Protein AF-A0A1D6GTX4-F1 (afdb_monomer_lite)

pLDDT: mean 95.29, std 3.82, range [71.19, 98.75]

Secondary structure (DSSP, 8-state):
--HHHHHHH-TT----PPPEETTEE--HHHHHHHHHHHHHHGGGSEEEE-SSS-EEEE-HHHHHHHHHHS----GGGS-HHHHT-EETTS---TTTHHHHHHHHHT-TTS-HHHHHHHHHHHHHHHHHHHHHHHHS----EEE-SSHHHHHHHTTTT-SS-EEE--HHHHHHHHHT-BGGGSTTTSSHHHHHHHHHH---BHHHHTTS-HHHHHHHH-TTT-

InterPro domains:
  IPR001126 UmuC domain [PF00817] (1-154)
  IPR001126 UmuC domain [PS50173] (1-186)
  IPR043128 Reverse transcriptase/Diguanylate cyclase domain [G3DSA:3.30.70.270] (7-178)
  IPR043502 DNA/RNA polymerase superfamily [SSF56672] (1-209)
  IPR052230 DNA polymerase eta [PTHR45873] (1-222)

Foldseek 3Di:
DDPVVVCVVPVPDDDDDADDDPNHGDCVVLQVLLVVLQVLVPPQADWDDPDSNDIDGDNQVVLVVCCVPPQLQDLVPQDQQLLQAAEAPFDPPVVCSSVRSSCQLNPPPDDPVSSSLSSVSSVVSVSQVVSCVPRVDGAFWEGEPDPQRGVLQSPPDDDRHYYYYDPVRPLVVQLAAFQLSTPPLVDPNVVCCCPVVVGGTSNSVVVDDLVRCCVVPNDVGD

Sequence (222 aa):
MRGDEAKRVCPGINLVQVPVARGKANLNLYRSAGAEVVAILASKGKCERASIDEVYLDLTDAAKEMLLQAPPDSPEGIFMEAAKSNILGLPADASEKEKNVRAWLCQSEADYQDKLLACGAIIVAQLRVRVLEETQFTCSAGIAHNKMLAKLVSGMYKPAQQTVVPSSSVQDLLASLPVKKMKQLGGKLGSSLQDDLGVETIGDLLSFTEEKLQEQYGVNTG

Structure (mmCIF, N/CA/C/O backbone):
data_AF-A0A1D6GTX4-F1
#
_entry.id   AF-A0A1D6GTX4-F1
#
loop_
_atom_site.group_PDB
_atom_site.id
_atom_site.type_symbol
_atom_site.label_atom_id
_atom_site.label_alt_id
_atom_site.label_comp_id
_atom_site.label_asym_id
_atom_site.label_entity_id
_atom_site.label_seq_id
_atom_site.pdbx_PDB_ins_code
_atom_site.Cartn_x
_atom_site.Cartn_y
_atom_site.Cartn_z
_atom_site.occupancy
_atom_site.B_iso_or_equiv
_atom_site.auth_seq_id
_atom_site.auth_comp_id
_atom_site.auth_asym_id
_atom_site.auth_atom_id
_atom_site.pdbx_PDB_model_num
ATOM 1 N N . MET A 1 1 ? 2.347 -19.112 -15.736 1.00 87.19 1 MET A N 1
ATOM 2 C CA . MET A 1 1 ? 1.948 -19.175 -17.157 1.00 87.19 1 MET A CA 1
ATOM 3 C C . MET A 1 1 ? 3.207 -19.162 -18.010 1.00 87.19 1 MET A C 1
ATOM 5 O O . MET A 1 1 ? 4.105 -18.382 -17.708 1.00 87.19 1 MET A O 1
ATOM 9 N N . ARG A 1 2 ? 3.319 -20.045 -19.006 1.00 94.06 2 ARG A N 1
ATOM 10 C CA . ARG A 1 2 ? 4.443 -20.086 -19.964 1.00 94.06 2 ARG A CA 1
ATOM 11 C C . ARG A 1 2 ? 4.232 -19.075 -21.100 1.00 94.06 2 ARG A C 1
ATOM 13 O O . ARG A 1 2 ? 3.101 -18.686 -21.372 1.00 94.06 2 ARG A O 1
ATOM 20 N N . GLY A 1 3 ? 5.302 -18.678 -21.794 1.00 93.38 3 GLY A N 1
ATOM 21 C CA . GLY A 1 3 ? 5.224 -17.689 -22.884 1.00 93.38 3 GLY A CA 1
ATOM 22 C C . GLY A 1 3 ? 4.252 -18.083 -24.005 1.00 93.38 3 GLY A C 1
ATOM 23 O O . GLY A 1 3 ? 3.431 -17.273 -24.428 1.00 93.38 3 GLY A O 1
ATOM 24 N N . ASP A 1 4 ? 4.270 -19.349 -24.418 1.00 94.94 4 ASP A N 1
ATOM 25 C CA . ASP A 1 4 ? 3.397 -19.851 -25.489 1.00 94.94 4 ASP A CA 1
ATOM 26 C C . ASP A 1 4 ? 1.932 -19.992 -25.046 1.00 94.94 4 ASP A C 1
ATOM 28 O O . ASP A 1 4 ? 1.009 -19.902 -25.853 1.00 94.94 4 ASP A O 1
ATOM 32 N N . GLU A 1 5 ? 1.687 -20.197 -23.749 1.00 96.75 5 GLU A N 1
ATOM 33 C CA . GLU A 1 5 ? 0.339 -20.114 -23.172 1.00 96.75 5 GLU A CA 1
ATOM 34 C C . GLU A 1 5 ? -0.167 -18.671 -23.211 1.00 96.75 5 GLU A C 1
ATOM 36 O O . GLU A 1 5 ? -1.289 -18.433 -23.652 1.00 96.75 5 GLU A O 1
ATOM 41 N N . ALA A 1 6 ? 0.676 -17.707 -22.827 1.00 96.56 6 ALA A N 1
ATOM 42 C CA . ALA A 1 6 ? 0.318 -16.292 -22.844 1.00 96.56 6 ALA A CA 1
ATOM 43 C C . ALA A 1 6 ? -0.012 -15.799 -24.261 1.00 96.56 6 ALA A C 1
ATOM 45 O O . ALA A 1 6 ? -1.017 -15.119 -24.444 1.00 96.56 6 ALA A O 1
ATOM 46 N N . LYS A 1 7 ? 0.765 -16.203 -25.276 1.00 96.94 7 LYS A N 1
ATOM 47 C CA . LYS A 1 7 ? 0.500 -15.860 -26.686 1.00 96.94 7 LYS A CA 1
ATOM 48 C C . LYS A 1 7 ? -0.813 -16.428 -27.221 1.00 96.94 7 LYS A C 1
ATOM 50 O O . LYS A 1 7 ? -1.426 -15.815 -28.083 1.00 96.94 7 LYS A O 1
ATOM 55 N N . ARG A 1 8 ? -1.268 -17.581 -26.721 1.00 97.00 8 ARG A N 1
ATOM 56 C CA . ARG A 1 8 ? -2.579 -18.128 -27.108 1.00 97.00 8 ARG A CA 1
ATOM 57 C C . ARG A 1 8 ? -3.733 -17.281 -26.577 1.00 97.00 8 ARG A C 1
ATOM 59 O O . ARG A 1 8 ? -4.726 -17.122 -27.273 1.00 97.00 8 ARG A O 1
ATOM 66 N N . VAL A 1 9 ? -3.593 -16.738 -25.367 1.00 97.38 9 VAL A N 1
ATOM 67 C CA . VAL A 1 9 ? -4.607 -15.869 -24.747 1.00 97.38 9 VAL A CA 1
ATOM 68 C C . VAL A 1 9 ? -4.535 -14.442 -25.300 1.00 97.38 9 VAL A C 1
ATOM 70 O O . VAL A 1 9 ? -5.564 -13.814 -25.521 1.00 97.38 9 VAL A O 1
ATOM 73 N N . CYS A 1 10 ? -3.329 -13.929 -25.551 1.00 97.31 10 CYS A N 1
ATOM 74 C CA . CYS A 1 10 ? -3.086 -12.593 -26.085 1.00 97.31 10 CYS A CA 1
ATOM 75 C C . CYS A 1 10 ? -2.038 -12.660 -27.211 1.00 97.31 10 CYS A C 1
ATOM 77 O O . CYS A 1 10 ? -0.840 -12.525 -26.946 1.00 97.31 10 CYS A O 1
ATOM 79 N N . PRO A 1 11 ? -2.459 -12.857 -28.475 1.00 97.06 11 PRO A N 1
ATOM 80 C CA . PRO A 1 11 ? -1.533 -13.010 -29.602 1.00 97.06 11 PRO A CA 1
ATOM 81 C C . PRO A 1 11 ? -0.591 -11.820 -29.823 1.00 97.06 11 PRO A C 1
ATOM 83 O O . PRO A 1 11 ? 0.529 -12.009 -30.290 1.00 97.06 11 PRO A O 1
ATOM 86 N N . GLY A 1 12 ? -1.017 -10.607 -29.456 1.00 97.25 12 GLY A N 1
ATOM 87 C CA . GLY A 1 12 ? -0.219 -9.381 -29.569 1.00 97.25 12 GLY A CA 1
ATOM 88 C C . GLY A 1 12 ? 0.731 -9.108 -28.397 1.00 97.25 12 GLY A C 1
ATOM 89 O O . GLY A 1 12 ? 1.322 -8.031 -28.346 1.00 97.25 12 GLY A O 1
ATOM 90 N N . ILE A 1 13 ? 0.864 -10.021 -27.426 1.00 97.12 13 ILE A N 1
ATOM 91 C CA . ILE A 1 13 ? 1.710 -9.788 -26.251 1.00 97.12 13 ILE A CA 1
ATOM 92 C C . ILE A 1 13 ? 3.198 -9.704 -26.625 1.00 97.12 13 ILE A C 1
ATOM 94 O O . ILE A 1 13 ? 3.763 -10.602 -27.253 1.00 97.12 13 ILE A O 1
ATOM 98 N N . ASN A 1 14 ? 3.860 -8.641 -26.167 1.00 97.06 14 ASN A N 1
ATOM 99 C CA . ASN A 1 14 ? 5.310 -8.506 -26.268 1.00 97.06 14 ASN A CA 1
ATOM 100 C C . ASN A 1 14 ? 5.974 -9.251 -25.105 1.00 97.06 14 ASN A C 1
ATOM 102 O O . ASN A 1 14 ? 5.817 -8.870 -23.945 1.00 97.06 14 ASN A O 1
ATOM 106 N N . LEU A 1 15 ? 6.719 -10.317 -25.406 1.00 95.75 15 LEU A N 1
ATOM 107 C CA . LEU A 1 15 ? 7.483 -11.059 -24.403 1.00 95.75 15 LEU A CA 1
ATOM 108 C C . LEU A 1 15 ? 8.925 -10.551 -24.367 1.00 95.75 15 LEU A C 1
ATOM 110 O O . LEU A 1 15 ? 9.646 -10.653 -25.357 1.00 95.75 15 LEU A O 1
ATOM 114 N N . VAL A 1 16 ? 9.349 -10.050 -23.209 1.00 95.06 16 VAL A N 1
ATOM 115 C CA . VAL A 1 16 ? 10.728 -9.611 -22.963 1.00 95.06 16 VAL A CA 1
ATOM 116 C C . VAL A 1 16 ? 11.427 -10.651 -22.094 1.00 95.06 16 VAL A C 1
ATOM 118 O O . VAL A 1 16 ? 10.919 -11.036 -21.040 1.00 95.06 16 VAL A O 1
ATOM 121 N N . GLN A 1 17 ? 12.588 -11.131 -22.537 1.00 94.31 17 GLN A N 1
ATOM 122 C CA . GLN A 1 17 ? 13.336 -12.167 -21.832 1.00 94.31 17 GLN A CA 1
ATOM 123 C C . GLN A 1 17 ? 14.292 -11.558 -20.797 1.00 94.31 17 GLN A C 1
ATOM 125 O O . GLN A 1 17 ? 15.014 -10.606 -21.084 1.00 94.31 17 GLN A O 1
ATOM 130 N N . VAL A 1 18 ? 14.328 -12.151 -19.600 1.00 96.50 18 VAL A N 1
ATOM 131 C CA . VAL A 1 18 ? 15.318 -11.820 -18.565 1.00 96.50 18 VAL A CA 1
ATOM 132 C C . VAL A 1 18 ? 16.733 -12.067 -19.112 1.00 96.50 18 VAL A C 1
ATOM 134 O O . VAL A 1 18 ? 16.973 -13.149 -19.660 1.00 96.50 18 VAL A O 1
ATOM 137 N N . PRO A 1 19 ? 17.685 -11.127 -18.941 1.00 96.94 19 PRO A N 1
ATOM 138 C CA . PRO A 1 19 ? 19.065 -11.328 -19.369 1.00 96.94 19 PRO A CA 1
ATOM 139 C C . PRO A 1 19 ? 19.668 -12.614 -18.796 1.00 96.94 19 PRO A C 1
ATOM 141 O O . PRO A 1 19 ? 19.397 -12.988 -17.655 1.00 96.94 19 PRO A O 1
ATOM 144 N N . VAL A 1 20 ? 20.525 -13.284 -19.565 1.00 97.44 20 VAL A N 1
ATOM 145 C CA . VAL A 1 20 ? 21.206 -14.515 -19.138 1.00 97.44 20 VAL A CA 1
ATOM 146 C C . VAL A 1 20 ? 22.696 -14.238 -18.991 1.00 97.44 20 VAL A C 1
ATOM 148 O O . VAL A 1 20 ? 23.322 -13.667 -19.878 1.00 97.44 20 VAL A O 1
ATOM 151 N N . ALA A 1 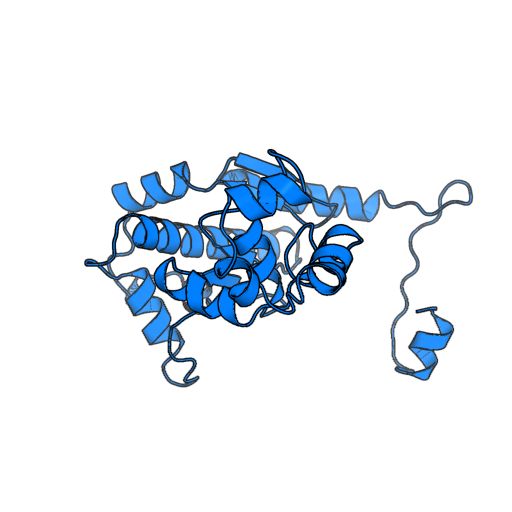21 ? 23.281 -14.667 -17.876 1.00 96.94 21 ALA A N 1
ATOM 152 C CA . ALA A 1 21 ? 24.720 -14.631 -17.650 1.00 96.94 21 ALA A CA 1
ATOM 153 C C . ALA A 1 21 ? 25.174 -15.983 -17.093 1.00 96.94 21 ALA A C 1
ATOM 155 O O . ALA A 1 21 ? 24.559 -16.519 -16.173 1.00 96.94 21 ALA A O 1
ATOM 156 N N . ARG A 1 22 ? 26.252 -16.548 -17.654 1.00 96.25 22 ARG A N 1
ATOM 157 C CA . ARG A 1 22 ? 26.797 -17.861 -17.244 1.00 96.25 22 ARG A CA 1
ATOM 158 C C . ARG A 1 22 ? 25.736 -18.981 -17.241 1.00 96.25 22 ARG A C 1
ATOM 160 O O . ARG A 1 22 ? 25.682 -19.792 -16.321 1.00 96.25 22 ARG A O 1
ATOM 167 N N . GLY A 1 23 ? 24.852 -18.979 -18.242 1.00 96.19 23 GLY A N 1
ATOM 168 C CA . GLY A 1 23 ? 23.788 -19.979 -18.399 1.00 96.19 23 GLY A CA 1
ATOM 169 C C . GLY A 1 23 ? 22.635 -19.880 -17.392 1.00 96.19 23 GLY A C 1
ATOM 170 O O . GLY A 1 23 ? 21.813 -20.789 -17.328 1.00 96.19 23 GLY A O 1
ATOM 171 N N . LYS A 1 24 ? 22.554 -18.806 -16.594 1.00 96.81 24 LYS A N 1
ATOM 172 C CA . LYS A 1 24 ? 21.493 -18.589 -15.599 1.00 96.81 24 LYS A CA 1
ATOM 173 C C . LYS A 1 24 ? 20.852 -17.214 -15.771 1.00 96.81 24 LYS A C 1
ATOM 175 O O . LYS A 1 24 ? 21.476 -16.290 -16.291 1.00 96.81 24 LYS A O 1
ATOM 180 N N . ALA A 1 25 ? 19.611 -17.076 -15.311 1.00 97.12 25 ALA A N 1
ATOM 181 C CA . ALA A 1 25 ? 18.920 -15.792 -15.286 1.00 97.12 25 ALA A CA 1
ATOM 182 C C . ALA A 1 25 ? 19.701 -14.764 -14.447 1.00 97.12 25 ALA A C 1
ATOM 184 O O . ALA A 1 25 ? 20.132 -15.050 -13.327 1.00 97.12 25 ALA A O 1
ATOM 185 N N . ASN A 1 26 ? 19.867 -13.562 -14.988 1.00 97.50 26 ASN A N 1
ATOM 186 C CA . ASN A 1 26 ? 20.545 -12.443 -14.356 1.00 97.50 26 ASN A CA 1
ATOM 187 C C . ASN A 1 26 ? 19.531 -11.343 -14.026 1.00 97.50 26 ASN A C 1
ATOM 189 O O . ASN A 1 26 ? 19.004 -10.675 -14.911 1.00 97.50 26 ASN A O 1
ATOM 193 N N . LEU A 1 27 ? 19.289 -11.141 -12.729 1.00 97.06 27 LEU A N 1
ATOM 194 C CA . LEU A 1 27 ? 18.308 -10.177 -12.227 1.00 97.06 27 LEU A CA 1
ATOM 195 C C . LEU A 1 27 ? 18.919 -8.827 -11.817 1.00 97.06 27 LEU A C 1
ATOM 197 O O . LEU A 1 27 ? 18.228 -8.013 -11.209 1.00 97.06 27 LEU A O 1
ATOM 201 N N . ASN A 1 28 ? 20.202 -8.581 -12.103 1.00 96.75 28 ASN A N 1
ATOM 202 C CA . ASN A 1 28 ? 20.892 -7.375 -11.633 1.00 96.75 28 ASN A CA 1
ATOM 203 C C . ASN A 1 28 ? 20.249 -6.085 -12.145 1.00 96.75 28 ASN A C 1
ATOM 205 O O . ASN A 1 28 ? 20.119 -5.151 -11.366 1.00 96.75 28 ASN A O 1
ATOM 209 N N . LEU A 1 29 ? 19.766 -6.074 -13.393 1.00 96.31 29 LEU A N 1
ATOM 210 C CA . LEU A 1 29 ? 19.039 -4.937 -13.961 1.00 96.31 29 LEU A CA 1
ATOM 211 C C . LEU A 1 29 ? 17.857 -4.515 -13.070 1.00 96.31 29 LEU A C 1
ATOM 213 O O . LEU A 1 29 ? 17.753 -3.359 -12.677 1.00 96.31 29 LEU A O 1
ATOM 217 N N . TYR A 1 30 ? 17.010 -5.473 -12.685 1.00 97.12 30 TYR A N 1
ATOM 218 C CA . TYR A 1 30 ? 15.839 -5.210 -11.845 1.00 97.12 30 TYR A CA 1
ATOM 219 C C . TYR A 1 30 ? 16.225 -4.854 -10.406 1.00 97.12 30 TYR A C 1
ATOM 221 O O . TYR A 1 30 ? 15.538 -4.073 -9.755 1.00 97.12 30 TYR A O 1
ATOM 229 N N . ARG A 1 31 ? 17.330 -5.414 -9.889 1.00 96.62 31 ARG A N 1
ATOM 230 C CA . ARG A 1 31 ? 17.826 -5.076 -8.546 1.00 96.62 31 ARG A CA 1
ATOM 231 C C . ARG A 1 31 ? 18.313 -3.634 -8.475 1.00 96.62 31 ARG A C 1
ATOM 233 O O . ARG A 1 31 ? 18.014 -2.985 -7.476 1.00 96.62 31 ARG A O 1
ATOM 240 N N . SER A 1 32 ? 19.028 -3.170 -9.501 1.00 97.06 32 SER A N 1
ATOM 241 C CA . SER A 1 32 ? 19.484 -1.782 -9.616 1.00 97.06 32 SER A CA 1
ATOM 242 C C . SER A 1 32 ? 18.301 -0.826 -9.735 1.00 97.06 32 SER A C 1
ATOM 244 O O . SER A 1 32 ? 18.186 0.074 -8.912 1.00 97.06 32 SER A O 1
ATOM 246 N N . ALA A 1 33 ? 17.352 -1.109 -10.635 1.00 97.44 33 ALA A N 1
ATOM 247 C CA . ALA A 1 33 ? 16.131 -0.312 -10.776 1.00 97.44 33 ALA A CA 1
ATOM 248 C C . ALA A 1 33 ? 15.331 -0.227 -9.460 1.00 97.44 33 ALA A C 1
ATOM 250 O O . ALA A 1 33 ? 14.916 0.847 -9.035 1.00 97.44 33 ALA A O 1
ATOM 251 N N . GLY A 1 34 ? 15.167 -1.351 -8.753 1.00 96.88 34 GLY A N 1
ATOM 252 C CA . GLY A 1 34 ? 14.515 -1.356 -7.442 1.00 96.88 34 GLY A CA 1
ATOM 253 C C . GLY A 1 34 ? 15.281 -0.558 -6.379 1.00 96.88 34 GLY A C 1
ATOM 254 O O . GLY A 1 34 ? 14.663 0.050 -5.510 1.00 96.88 34 GLY A O 1
ATOM 255 N N . ALA A 1 35 ? 16.616 -0.532 -6.435 1.00 96.12 35 ALA A N 1
ATOM 256 C CA . ALA A 1 35 ? 17.433 0.252 -5.508 1.00 96.12 35 ALA A CA 1
ATOM 257 C C . ALA A 1 35 ? 17.294 1.767 -5.743 1.00 96.12 35 ALA A C 1
ATOM 259 O O . ALA A 1 35 ? 17.232 2.512 -4.768 1.00 96.12 35 ALA A O 1
ATOM 260 N N . GLU A 1 36 ? 17.184 2.207 -6.999 1.00 97.00 36 GLU A N 1
ATOM 261 C CA . GLU A 1 36 ? 16.929 3.612 -7.358 1.00 97.00 36 GLU A CA 1
ATOM 262 C C . GLU A 1 36 ? 15.595 4.099 -6.777 1.00 97.00 36 GLU A C 1
ATOM 264 O O . GLU A 1 36 ? 15.550 5.111 -6.079 1.00 97.00 36 GLU A O 1
ATOM 269 N N . VAL A 1 37 ? 14.522 3.320 -6.954 1.00 97.44 37 VAL A N 1
ATOM 270 C CA . VAL A 1 37 ? 13.206 3.631 -6.367 1.00 97.44 37 VAL A CA 1
ATOM 271 C C . VAL A 1 37 ? 13.279 3.694 -4.840 1.00 97.44 37 VAL A C 1
ATOM 273 O O . VAL A 1 37 ? 12.766 4.630 -4.227 1.00 97.44 37 VAL A O 1
ATOM 276 N N . VAL A 1 38 ? 13.938 2.721 -4.202 1.00 96.44 38 VAL A N 1
ATOM 277 C CA . VAL A 1 38 ? 14.081 2.689 -2.737 1.00 96.44 38 VAL A CA 1
ATOM 278 C C . VAL A 1 38 ? 14.848 3.906 -2.215 1.00 96.44 38 VAL A C 1
ATOM 280 O O . VAL A 1 38 ? 14.480 4.427 -1.163 1.00 96.44 38 VAL A O 1
ATOM 283 N N . ALA A 1 39 ? 15.864 4.392 -2.934 1.00 96.25 39 ALA A N 1
ATOM 284 C CA . ALA A 1 39 ? 16.616 5.583 -2.540 1.00 96.25 39 ALA A CA 1
ATOM 285 C C . ALA A 1 39 ? 15.728 6.840 -2.489 1.00 96.25 39 ALA A C 1
ATOM 287 O O . ALA A 1 39 ? 15.817 7.615 -1.536 1.00 96.25 39 ALA A O 1
ATOM 288 N N . ILE A 1 40 ? 14.819 7.004 -3.457 1.00 97.44 40 ILE A N 1
ATOM 289 C CA . ILE A 1 40 ? 13.842 8.104 -3.474 1.00 97.44 40 ILE A CA 1
ATOM 290 C C . ILE A 1 40 ? 12.880 7.978 -2.290 1.00 97.44 40 ILE A C 1
ATOM 292 O O . ILE A 1 40 ? 12.670 8.936 -1.542 1.00 97.44 40 ILE A O 1
ATOM 296 N N . LEU A 1 41 ? 12.316 6.786 -2.089 1.00 96.50 41 LEU A N 1
ATOM 297 C CA . LEU A 1 41 ? 11.327 6.519 -1.042 1.00 96.50 41 LEU A CA 1
ATOM 298 C C . LEU A 1 41 ? 11.902 6.694 0.374 1.00 96.50 41 LEU A C 1
ATOM 300 O O . LEU A 1 41 ? 11.234 7.245 1.247 1.00 96.50 41 LEU A O 1
ATOM 304 N N . ALA A 1 42 ? 13.157 6.298 0.593 1.00 95.12 42 ALA A N 1
ATOM 305 C CA . ALA A 1 42 ? 13.845 6.430 1.878 1.00 95.12 42 ALA A CA 1
ATOM 306 C C . ALA A 1 42 ? 14.155 7.887 2.278 1.00 95.12 42 ALA A C 1
ATOM 308 O O . ALA A 1 42 ? 14.556 8.133 3.412 1.00 95.12 42 ALA A O 1
ATOM 309 N N . SER A 1 43 ? 13.950 8.866 1.388 1.00 95.88 43 SER A N 1
ATOM 310 C CA . SER A 1 43 ? 14.249 10.280 1.664 1.00 95.88 43 SER A CA 1
ATOM 311 C C . SER A 1 43 ? 13.346 10.940 2.717 1.00 95.88 43 SER A C 1
ATOM 313 O O . SER A 1 43 ? 13.667 12.029 3.190 1.00 95.88 43 SER A O 1
ATOM 315 N N . LYS A 1 44 ? 12.216 10.315 3.078 1.00 92.25 44 LYS A N 1
ATOM 316 C CA . LYS A 1 44 ? 11.203 10.890 3.986 1.00 92.25 44 LYS A CA 1
ATOM 317 C C . LYS A 1 44 ? 10.893 10.049 5.222 1.00 92.25 44 LYS A C 1
ATOM 319 O O . LYS A 1 44 ? 10.089 10.475 6.041 1.00 92.25 44 LYS A O 1
ATOM 324 N N . GLY A 1 45 ? 11.488 8.871 5.378 1.00 91.19 45 GLY A N 1
ATOM 325 C CA . GLY A 1 45 ? 11.152 8.001 6.500 1.00 91.19 45 GLY A CA 1
ATOM 326 C C . GLY A 1 45 ? 12.053 6.788 6.622 1.00 91.19 45 GLY A C 1
ATOM 327 O O . GLY A 1 45 ? 12.831 6.469 5.719 1.00 91.19 45 GLY A O 1
ATOM 328 N N . LYS A 1 46 ? 11.930 6.090 7.754 1.00 95.62 46 LYS A N 1
ATOM 329 C CA . LYS A 1 46 ? 12.675 4.846 7.973 1.00 95.62 46 LYS A CA 1
ATOM 330 C C . LYS A 1 46 ? 12.137 3.795 7.016 1.00 95.62 46 LYS A C 1
ATOM 332 O O . LYS A 1 46 ? 10.931 3.601 6.896 1.00 95.62 46 LYS A O 1
ATOM 337 N N . CYS A 1 47 ? 13.054 3.135 6.330 1.00 95.50 47 CYS A N 1
ATOM 338 C CA . CYS A 1 47 ? 12.757 2.315 5.173 1.00 95.50 47 CYS A CA 1
ATOM 339 C C . CYS A 1 47 ? 13.117 0.855 5.456 1.00 95.50 47 CYS A C 1
ATOM 341 O O . CYS A 1 47 ? 14.248 0.546 5.828 1.00 95.50 47 CYS A O 1
ATOM 343 N N . GLU A 1 48 ? 12.158 -0.047 5.262 1.00 97.25 48 GLU A N 1
ATOM 344 C CA . GLU A 1 48 ? 12.360 -1.494 5.316 1.00 97.25 48 GLU A CA 1
ATOM 345 C C . GLU A 1 48 ? 12.018 -2.109 3.964 1.00 97.25 48 GLU A C 1
ATOM 347 O O . GLU A 1 48 ? 10.858 -2.147 3.547 1.00 97.25 48 GLU A O 1
ATOM 352 N N . ARG A 1 49 ? 13.031 -2.632 3.275 1.00 95.69 49 ARG A N 1
ATOM 353 C CA . ARG A 1 49 ? 12.840 -3.310 1.995 1.00 95.69 49 ARG A CA 1
ATOM 354 C C . ARG A 1 49 ? 12.175 -4.672 2.209 1.00 95.69 49 ARG A C 1
ATOM 356 O O . ARG A 1 49 ? 12.748 -5.538 2.863 1.00 95.69 49 ARG A O 1
ATOM 363 N N . ALA A 1 50 ? 10.996 -4.868 1.620 1.00 94.62 50 ALA A N 1
ATOM 364 C CA . ALA A 1 50 ? 10.218 -6.102 1.736 1.00 94.62 50 ALA A CA 1
ATOM 365 C C . ALA A 1 50 ? 10.452 -7.066 0.559 1.00 94.62 50 ALA A C 1
ATOM 367 O O . ALA A 1 50 ? 10.428 -8.282 0.740 1.00 94.62 50 ALA A O 1
ATOM 368 N N . SER A 1 51 ? 10.693 -6.536 -0.643 1.00 94.88 51 SER A N 1
ATOM 369 C CA . SER A 1 51 ? 11.007 -7.313 -1.850 1.00 94.88 51 SER A CA 1
ATOM 370 C C . SER A 1 51 ? 11.908 -6.512 -2.805 1.00 94.88 51 SER A C 1
ATOM 372 O O . SER A 1 51 ? 12.495 -5.490 -2.441 1.00 94.88 51 SER A O 1
ATOM 374 N N . ILE A 1 52 ? 12.055 -6.983 -4.048 1.00 95.00 52 ILE A N 1
ATOM 375 C CA . ILE A 1 52 ? 12.782 -6.243 -5.083 1.00 95.00 52 ILE A CA 1
ATOM 376 C C . ILE A 1 52 ? 12.111 -4.902 -5.425 1.00 95.00 52 ILE A C 1
ATOM 378 O O . ILE A 1 52 ? 12.838 -3.947 -5.695 1.00 95.00 52 ILE A O 1
ATOM 382 N N . ASP A 1 53 ? 10.779 -4.849 -5.350 1.00 96.31 53 ASP A N 1
ATOM 383 C CA . ASP A 1 53 ? 9.881 -3.779 -5.805 1.00 96.31 53 ASP A CA 1
ATOM 384 C C . ASP A 1 53 ? 8.931 -3.247 -4.711 1.00 96.31 53 ASP A C 1
ATOM 386 O O . ASP A 1 53 ? 8.116 -2.367 -4.977 1.00 96.31 53 ASP A O 1
ATOM 390 N N . GLU A 1 54 ? 9.025 -3.753 -3.479 1.00 97.06 54 GLU A N 1
ATOM 391 C CA . GLU A 1 54 ? 8.176 -3.344 -2.358 1.00 97.06 54 GLU A CA 1
ATOM 392 C C . GLU A 1 54 ? 8.998 -2.938 -1.132 1.00 97.06 54 GLU A C 1
ATOM 394 O O . GLU A 1 54 ? 10.016 -3.547 -0.779 1.00 97.06 54 GLU A O 1
ATOM 399 N N . VAL A 1 55 ? 8.503 -1.914 -0.442 1.00 97.38 55 VAL A N 1
ATOM 400 C CA . VAL A 1 55 ? 9.128 -1.314 0.733 1.00 97.38 55 VAL A CA 1
ATOM 401 C C . VAL A 1 55 ? 8.059 -0.857 1.724 1.00 97.38 55 VAL A C 1
ATOM 403 O O . VAL A 1 55 ? 6.973 -0.439 1.324 1.00 97.38 55 VAL A O 1
ATOM 406 N N . TYR A 1 56 ? 8.370 -0.928 3.014 1.00 98.25 56 TYR A N 1
ATOM 407 C CA . TYR A 1 56 ? 7.619 -0.257 4.068 1.00 98.25 56 TYR A CA 1
ATOM 408 C C . TYR A 1 56 ? 8.339 1.024 4.474 1.00 98.25 56 TYR A C 1
ATOM 410 O O . TYR A 1 56 ? 9.548 1.008 4.703 1.00 98.25 56 TYR A O 1
ATOM 418 N N . LEU A 1 57 ? 7.583 2.113 4.589 1.00 98.00 57 LEU A N 1
ATOM 419 C CA . LEU A 1 57 ? 8.065 3.385 5.112 1.00 98.00 57 LEU A CA 1
ATOM 420 C C . LEU A 1 57 ? 7.367 3.677 6.436 1.00 98.00 57 LEU A C 1
ATOM 422 O O . LEU A 1 57 ? 6.138 3.689 6.497 1.00 98.00 57 LEU A O 1
ATOM 426 N N . ASP A 1 58 ? 8.149 3.933 7.475 1.00 98.44 58 ASP A N 1
ATOM 427 C CA . ASP A 1 58 ? 7.660 4.579 8.686 1.00 98.44 58 ASP A CA 1
ATOM 428 C C . ASP A 1 58 ? 7.782 6.094 8.503 1.00 98.44 58 ASP A C 1
ATOM 430 O O . ASP A 1 58 ? 8.886 6.648 8.465 1.00 98.44 58 ASP A O 1
ATOM 434 N N . LEU A 1 59 ? 6.626 6.737 8.338 1.00 98.50 59 LEU A N 1
ATOM 435 C CA . LEU A 1 59 ? 6.486 8.174 8.113 1.00 98.50 59 LEU A CA 1
ATOM 436 C C . LEU A 1 59 ? 6.061 8.924 9.379 1.00 98.50 59 LEU A C 1
ATOM 438 O O . LEU A 1 59 ? 5.713 10.096 9.283 1.00 98.50 59 LEU A O 1
ATOM 442 N N . THR A 1 60 ? 6.074 8.281 10.552 1.00 98.12 60 THR A N 1
ATOM 443 C CA . THR A 1 60 ? 5.548 8.870 11.794 1.00 98.12 60 THR A CA 1
ATOM 444 C C . THR A 1 60 ? 6.176 10.231 12.091 1.00 98.12 60 THR A C 1
ATOM 446 O O . THR A 1 60 ? 5.459 11.200 12.331 1.00 98.12 60 THR A O 1
ATOM 449 N N . ASP A 1 61 ? 7.506 10.325 12.035 1.00 98.19 61 ASP A N 1
ATOM 450 C CA . ASP A 1 61 ? 8.227 11.565 12.344 1.00 98.19 61 ASP A CA 1
ATOM 451 C C . ASP A 1 61 ? 7.970 12.648 11.281 1.00 98.19 61 ASP A C 1
ATOM 453 O O . ASP A 1 61 ? 7.661 13.787 11.623 1.00 98.19 61 ASP A O 1
ATOM 457 N N . ALA A 1 62 ? 7.986 12.282 9.995 1.00 98.25 62 ALA A N 1
ATOM 458 C CA . ALA A 1 62 ? 7.728 13.214 8.896 1.00 98.25 62 ALA A CA 1
ATOM 459 C C . ALA A 1 62 ? 6.278 13.733 8.877 1.00 98.25 62 ALA A C 1
ATOM 461 O O . ALA A 1 62 ? 6.038 14.901 8.576 1.00 98.25 62 ALA A O 1
ATOM 462 N N . ALA A 1 63 ? 5.303 12.889 9.224 1.00 98.25 63 ALA A N 1
ATOM 463 C CA . ALA A 1 63 ? 3.902 13.285 9.338 1.00 98.25 63 ALA A CA 1
ATOM 464 C C . ALA A 1 63 ? 3.680 14.246 10.515 1.00 98.25 63 ALA A C 1
ATOM 466 O O . ALA A 1 63 ? 2.947 15.224 10.373 1.00 98.25 63 ALA A O 1
ATOM 467 N N . LYS A 1 64 ? 4.342 14.006 11.656 1.00 98.31 64 LYS A N 1
ATOM 468 C CA . LYS A 1 64 ? 4.322 14.915 12.814 1.00 98.31 64 LYS A CA 1
ATOM 469 C C . LYS A 1 64 ? 4.950 16.263 12.488 1.00 98.31 64 LYS A C 1
ATOM 471 O O . LYS A 1 64 ? 4.399 17.293 12.861 1.00 98.31 64 LYS A O 1
ATOM 476 N N . GLU A 1 65 ? 6.085 16.251 11.794 1.00 98.19 65 GLU A N 1
ATOM 477 C CA . GLU A 1 65 ? 6.761 17.469 11.354 1.00 98.19 65 GLU A CA 1
ATOM 478 C C . GLU A 1 65 ? 5.874 18.285 10.407 1.00 98.19 65 GLU A C 1
ATOM 480 O O . GLU A 1 65 ? 5.683 19.479 10.631 1.00 98.19 65 GLU A O 1
ATOM 485 N N . MET A 1 66 ? 5.266 17.634 9.408 1.00 97.31 66 MET A N 1
ATOM 486 C CA . MET A 1 66 ? 4.311 18.275 8.502 1.00 97.31 66 MET A CA 1
ATOM 487 C C . MET A 1 66 ? 3.127 18.867 9.268 1.00 97.31 66 MET A C 1
ATOM 489 O O . MET A 1 66 ? 2.806 20.030 9.065 1.00 97.31 66 MET A O 1
ATOM 493 N N . LEU A 1 67 ? 2.523 18.109 10.186 1.00 97.00 67 LEU A N 1
ATOM 494 C CA . LEU A 1 67 ? 1.387 18.582 10.978 1.00 97.00 67 LEU A CA 1
ATOM 495 C C . LEU A 1 67 ? 1.739 19.799 11.852 1.00 97.00 67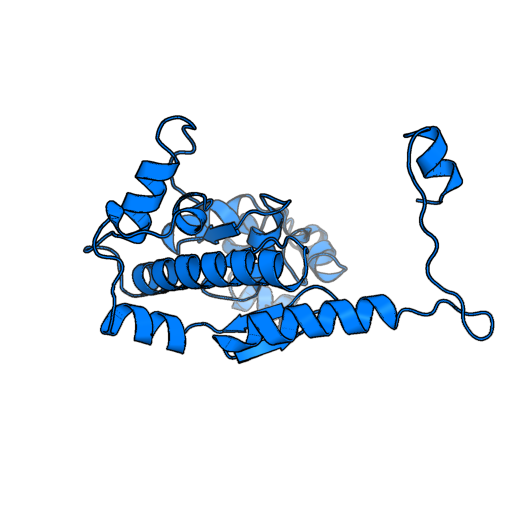 LEU A C 1
ATOM 497 O O . LEU A 1 67 ? 0.879 20.632 12.111 1.00 97.00 67 LEU A O 1
ATOM 501 N N . LEU A 1 68 ? 2.988 19.911 12.311 1.00 96.81 68 LEU A N 1
ATOM 502 C CA . LEU A 1 68 ? 3.441 21.036 13.129 1.00 96.81 68 LEU A CA 1
ATOM 503 C C . LEU A 1 68 ? 3.803 22.273 12.294 1.00 96.81 68 LEU A C 1
ATOM 505 O O . LEU A 1 68 ? 3.518 23.392 12.710 1.00 96.81 68 LEU A O 1
ATOM 509 N N . GLN A 1 69 ? 4.484 22.083 11.162 1.00 95.50 69 GLN A N 1
ATOM 510 C CA . GLN A 1 69 ? 5.072 23.183 10.387 1.00 95.50 69 GLN A CA 1
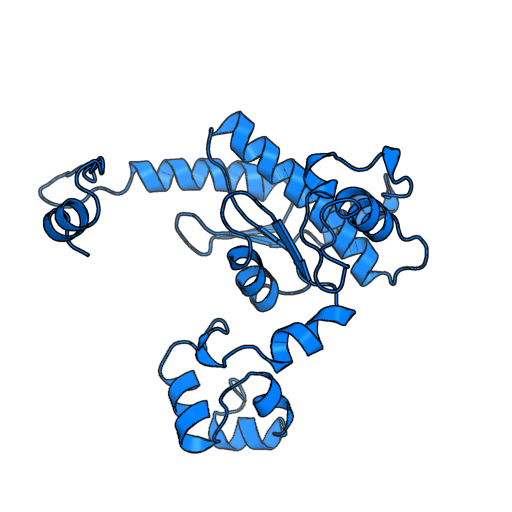ATOM 511 C C . GLN A 1 69 ? 4.179 23.672 9.243 1.00 95.50 69 GLN A C 1
ATOM 513 O O . GLN A 1 69 ? 4.177 24.859 8.927 1.00 95.50 69 GLN A O 1
ATOM 518 N N . ALA A 1 70 ? 3.463 22.758 8.593 1.00 92.62 70 ALA A N 1
ATOM 519 C CA . ALA A 1 70 ? 2.640 23.020 7.418 1.00 92.62 70 ALA A CA 1
ATOM 520 C C . ALA A 1 70 ? 1.423 22.075 7.410 1.00 92.62 70 ALA A C 1
ATOM 522 O O . ALA A 1 70 ? 1.325 21.203 6.537 1.00 92.62 70 ALA A O 1
ATOM 523 N N . PRO A 1 71 ? 0.528 22.194 8.408 1.00 93.31 71 PRO A N 1
ATOM 524 C CA . PRO A 1 71 ? -0.659 21.358 8.487 1.00 93.31 71 PRO A CA 1
ATOM 525 C C . PRO A 1 71 ? -1.541 21.533 7.239 1.00 93.31 71 PRO A C 1
ATOM 527 O O . PRO A 1 71 ? -1.623 22.633 6.678 1.00 93.31 71 PRO A O 1
ATOM 530 N N . PRO A 1 72 ? -2.198 20.459 6.768 1.00 92.62 72 PRO A N 1
ATOM 531 C CA . PRO A 1 72 ? -3.074 20.521 5.607 1.00 92.62 72 PRO A CA 1
ATOM 532 C C . PRO A 1 72 ? -4.414 21.188 5.956 1.00 92.62 72 PRO A C 1
ATOM 534 O O . PRO A 1 72 ? -5.442 20.536 5.933 1.00 92.62 72 PRO A O 1
ATOM 537 N N . ASP A 1 73 ? -4.441 22.484 6.256 1.00 89.69 73 ASP A N 1
ATOM 538 C CA . ASP A 1 73 ? -5.652 23.150 6.776 1.00 89.69 73 ASP A CA 1
ATOM 539 C C . ASP A 1 73 ? -6.595 23.701 5.688 1.00 89.69 73 ASP A C 1
ATOM 541 O O . ASP A 1 73 ? -7.715 24.116 5.982 1.00 89.69 73 ASP A O 1
ATOM 545 N N . SER A 1 74 ? -6.161 23.720 4.422 1.00 91.06 74 SER A N 1
ATOM 546 C CA . SER A 1 74 ? -6.942 24.247 3.292 1.00 91.06 74 SER A CA 1
ATOM 547 C C . SER A 1 74 ? -7.085 23.209 2.171 1.00 91.06 74 SER A C 1
ATOM 549 O O . SER A 1 74 ? -6.069 22.756 1.627 1.00 91.06 74 SER A O 1
ATOM 551 N N . PRO A 1 75 ? -8.327 22.887 1.753 1.00 89.88 75 PRO A N 1
ATOM 552 C CA . PRO A 1 75 ? -8.606 22.009 0.615 1.00 89.88 75 PRO A CA 1
ATOM 553 C C . PRO A 1 75 ? -7.925 22.438 -0.689 1.00 89.88 75 PRO A C 1
ATOM 555 O O . PRO A 1 75 ? -7.503 21.587 -1.476 1.00 89.88 75 PRO A O 1
ATOM 558 N N . GLU A 1 76 ? -7.796 23.742 -0.927 1.00 87.75 76 GLU A N 1
ATOM 559 C CA . GLU A 1 76 ? -7.179 24.332 -2.121 1.00 87.75 76 GLU A CA 1
ATOM 560 C C . GLU A 1 76 ? -5.662 24.109 -2.146 1.00 87.75 76 GLU A C 1
ATOM 562 O O . GLU A 1 76 ? -5.077 23.952 -3.218 1.00 87.75 76 GLU A O 1
ATOM 567 N N . GLY A 1 77 ? -5.031 24.042 -0.969 1.00 88.75 77 GLY A N 1
ATOM 568 C CA . GLY A 1 77 ? -3.600 23.778 -0.807 1.00 88.75 77 GLY A CA 1
ATOM 569 C C . GLY A 1 77 ? -3.210 22.305 -0.951 1.00 88.75 77 GLY A C 1
ATOM 570 O O . GLY A 1 77 ? -2.021 21.993 -1.052 1.00 88.75 77 GLY A O 1
ATOM 571 N N . ILE A 1 78 ? -4.180 21.384 -0.982 1.00 94.62 78 ILE A N 1
ATOM 572 C CA . ILE A 1 78 ? -3.891 19.953 -1.103 1.00 94.62 78 ILE A CA 1
ATOM 573 C C . ILE A 1 78 ? -3.270 19.638 -2.462 1.00 94.62 78 ILE A C 1
ATOM 575 O O . ILE A 1 78 ? -3.822 19.942 -3.526 1.00 94.62 78 ILE A O 1
ATOM 579 N N . PHE A 1 79 ? -2.132 18.945 -2.405 1.00 95.44 79 PHE A N 1
ATOM 580 C CA . PHE A 1 79 ? -1.423 18.445 -3.572 1.00 95.44 79 PHE A CA 1
ATOM 581 C C . PHE A 1 79 ? -2.347 17.604 -4.462 1.00 95.44 79 PHE A C 1
ATOM 583 O O . PHE A 1 79 ? -2.990 16.664 -3.996 1.00 95.44 79 PHE A O 1
ATOM 590 N N . MET A 1 80 ? -2.385 17.920 -5.760 1.00 95.69 80 MET A N 1
ATOM 591 C CA . MET A 1 80 ? -3.343 17.334 -6.705 1.00 95.69 80 MET A CA 1
ATOM 592 C C . MET A 1 80 ? -3.316 15.800 -6.716 1.00 95.69 80 MET A C 1
ATOM 594 O O . MET A 1 80 ? -4.366 15.168 -6.762 1.00 95.69 80 MET A O 1
ATOM 598 N N . GLU A 1 81 ? -2.136 15.179 -6.646 1.00 97.25 81 GLU A N 1
ATOM 599 C CA . GLU A 1 81 ? -2.048 13.715 -6.634 1.00 97.25 81 GLU A CA 1
ATOM 600 C C . GLU A 1 81 ? -2.538 13.107 -5.309 1.00 97.25 81 GLU A C 1
ATOM 602 O O . GLU A 1 81 ? -3.094 12.011 -5.305 1.00 97.25 81 GLU A O 1
ATOM 607 N N . ALA A 1 82 ? -2.412 13.827 -4.188 1.00 97.69 82 ALA A N 1
ATOM 608 C CA . ALA A 1 82 ? -2.963 13.388 -2.906 1.00 97.69 82 ALA A CA 1
ATOM 609 C C . ALA A 1 82 ? -4.499 13.416 -2.920 1.00 97.69 82 ALA A C 1
ATOM 611 O O . ALA A 1 82 ? -5.130 12.490 -2.409 1.00 97.69 82 ALA A O 1
ATOM 612 N N . ALA A 1 83 ? -5.100 14.412 -3.579 1.00 96.69 83 ALA A N 1
ATOM 613 C CA . ALA A 1 83 ? -6.551 14.543 -3.726 1.00 96.69 83 ALA A CA 1
ATOM 614 C C . ALA A 1 83 ? -7.202 13.399 -4.538 1.00 96.69 83 ALA A C 1
ATOM 616 O O . ALA A 1 83 ? -8.402 13.160 -4.429 1.00 96.69 83 ALA A O 1
ATOM 617 N N . LYS A 1 84 ? -6.414 12.640 -5.313 1.00 96.19 84 LYS A N 1
ATOM 618 C CA . LYS A 1 84 ? -6.880 11.453 -6.057 1.00 96.19 84 LYS A CA 1
ATOM 619 C C . LYS A 1 84 ? -6.869 10.160 -5.234 1.00 96.19 84 LYS A C 1
ATOM 621 O O . LYS A 1 84 ? -7.238 9.106 -5.760 1.00 96.19 84 LYS A O 1
ATOM 626 N N . SER A 1 85 ? -6.423 10.212 -3.977 1.00 97.50 85 SER A N 1
ATOM 627 C CA . SER A 1 85 ? -6.331 9.039 -3.102 1.00 97.50 85 SER A CA 1
ATOM 628 C C . SER A 1 85 ? -7.674 8.324 -2.956 1.00 97.50 85 SER A C 1
ATOM 630 O O . SER A 1 85 ? -8.742 8.932 -2.993 1.00 97.50 85 SER A O 1
ATOM 632 N N . ASN A 1 86 ? -7.625 7.013 -2.743 1.00 97.44 86 ASN A N 1
ATOM 633 C CA . ASN A 1 86 ? -8.787 6.253 -2.297 1.00 97.44 86 ASN A CA 1
ATOM 634 C C . ASN A 1 86 ? -8.787 6.245 -0.769 1.00 97.44 86 ASN A C 1
ATOM 636 O O . ASN A 1 86 ? -7.895 5.648 -0.175 1.00 97.44 86 ASN A O 1
ATOM 640 N N . ILE A 1 87 ? -9.753 6.902 -0.134 1.00 96.81 87 ILE A N 1
ATOM 641 C CA . ILE A 1 87 ? -9.925 6.850 1.321 1.00 96.81 87 ILE A CA 1
ATOM 642 C C . ILE A 1 87 ? -11.063 5.873 1.603 1.00 96.81 87 ILE A C 1
ATOM 644 O O . ILE A 1 87 ? -12.175 6.069 1.110 1.00 96.81 87 ILE A O 1
ATOM 648 N N . LEU A 1 88 ? -10.789 4.796 2.340 1.00 95.56 88 LEU A N 1
ATOM 649 C CA . LEU A 1 88 ? -11.850 3.864 2.726 1.00 95.56 88 LEU A CA 1
ATOM 650 C C . LEU A 1 88 ? -12.874 4.565 3.629 1.00 95.56 88 LEU A C 1
ATOM 652 O O . LEU A 1 88 ? -12.524 5.468 4.383 1.00 95.56 88 LEU A O 1
ATOM 656 N N . GLY A 1 89 ? -14.143 4.180 3.489 1.00 92.06 89 GLY A N 1
ATOM 657 C CA . GLY A 1 89 ? -15.262 4.792 4.211 1.00 92.06 89 GLY A CA 1
ATOM 658 C C . GLY A 1 89 ? -15.803 6.087 3.592 1.00 92.06 89 GLY A C 1
ATOM 659 O O . GLY A 1 89 ? -16.909 6.494 3.939 1.00 92.06 89 GLY A O 1
ATOM 660 N N . LEU A 1 90 ? -15.098 6.714 2.640 1.00 91.44 90 LEU A N 1
ATOM 661 C CA . LEU A 1 90 ? -15.643 7.864 1.914 1.00 91.44 90 LEU A CA 1
ATOM 662 C C . LEU A 1 90 ? -16.535 7.431 0.738 1.00 91.44 90 LEU A C 1
ATOM 664 O O . LEU A 1 90 ? -16.217 6.456 0.049 1.00 91.44 90 LEU A O 1
ATOM 668 N N . PRO A 1 91 ? -17.619 8.179 0.444 1.00 82.81 91 PRO A N 1
ATOM 669 C CA . PRO A 1 91 ? -18.435 7.946 -0.740 1.00 82.81 91 PRO A CA 1
ATOM 670 C C . PRO A 1 91 ? -17.595 8.008 -2.020 1.00 82.81 91 PRO A C 1
ATOM 672 O O . PRO A 1 91 ? -16.897 8.989 -2.277 1.00 82.81 91 PRO A O 1
ATOM 675 N N . ALA A 1 92 ? -17.703 6.968 -2.846 1.00 71.19 92 ALA A N 1
ATOM 676 C CA . ALA A 1 92 ? -16.953 6.835 -4.093 1.00 71.19 92 ALA A CA 1
ATOM 677 C C . ALA A 1 92 ? -17.630 7.517 -5.298 1.00 71.19 92 ALA A C 1
ATOM 679 O O . ALA A 1 92 ? -17.302 7.183 -6.438 1.00 71.19 92 ALA A O 1
ATOM 680 N N . ASP A 1 93 ? -18.575 8.439 -5.071 1.00 79.50 93 ASP A N 1
ATOM 681 C CA . ASP A 1 93 ? -19.222 9.176 -6.161 1.00 79.50 93 ASP A CA 1
ATOM 682 C C . ASP A 1 93 ? -18.154 9.897 -6.990 1.00 79.50 93 ASP A C 1
ATOM 684 O O . ASP A 1 93 ? -17.438 10.771 -6.496 1.00 79.50 93 ASP A O 1
ATOM 688 N N . ALA A 1 94 ? -18.033 9.498 -8.257 1.00 72.06 94 ALA A N 1
ATOM 689 C CA . ALA A 1 94 ? -16.999 9.979 -9.159 1.00 72.06 94 ALA A CA 1
ATOM 690 C C . ALA A 1 94 ? -17.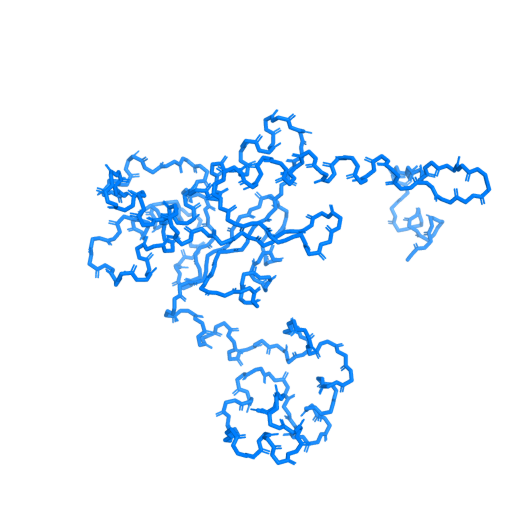053 11.500 -9.370 1.00 72.06 94 ALA A C 1
ATOM 692 O O . ALA A 1 94 ? -16.016 12.095 -9.658 1.00 72.06 94 ALA A O 1
ATOM 693 N N . SER A 1 95 ? -18.227 12.122 -9.214 1.00 79.31 95 SER A N 1
ATOM 694 C CA . SER A 1 95 ? -18.408 13.564 -9.409 1.00 79.31 95 SER A CA 1
ATOM 695 C C . SER A 1 95 ? -17.817 14.404 -8.272 1.00 79.31 95 SER A C 1
ATOM 697 O O . SER A 1 95 ? -17.265 15.471 -8.524 1.00 79.31 95 SER A O 1
ATOM 699 N N . GLU A 1 96 ? -17.839 13.890 -7.040 1.00 88.19 96 GLU A N 1
ATOM 700 C CA . GLU A 1 96 ? -17.425 14.627 -5.836 1.00 88.19 96 GLU A CA 1
ATOM 701 C C . GLU A 1 96 ? -16.208 13.998 -5.132 1.00 88.19 96 GLU A C 1
ATOM 703 O O . GLU A 1 96 ? -15.752 14.512 -4.110 1.00 88.19 96 GLU A O 1
ATOM 708 N N . LYS A 1 97 ? -15.644 12.903 -5.665 1.00 91.06 97 LYS A N 1
ATOM 709 C CA . LYS A 1 97 ? -14.547 12.153 -5.029 1.00 91.06 97 LYS A CA 1
ATOM 710 C C . LYS A 1 97 ? -13.392 13.054 -4.602 1.00 91.06 97 LYS A C 1
ATOM 712 O O . LYS A 1 97 ? -12.994 13.016 -3.445 1.00 91.06 97 LYS A O 1
ATOM 717 N N . GLU A 1 98 ? -12.858 13.865 -5.514 1.00 93.62 98 GLU A N 1
ATOM 718 C CA . GLU A 1 98 ? -11.695 14.710 -5.216 1.00 93.62 98 GLU A CA 1
ATOM 719 C C . GLU A 1 98 ? -11.997 15.712 -4.093 1.00 93.62 98 GLU A C 1
ATOM 721 O O . GLU A 1 98 ? -11.196 15.890 -3.177 1.00 93.62 98 GLU A O 1
ATOM 726 N N . LYS A 1 99 ? -13.186 16.319 -4.121 1.00 93.69 99 LYS A N 1
ATOM 727 C CA . LYS A 1 99 ? -13.643 17.249 -3.087 1.00 93.69 99 LYS A CA 1
ATOM 728 C C . LYS A 1 99 ? -13.780 16.556 -1.731 1.00 93.69 99 LYS A C 1
ATOM 730 O O . LYS A 1 99 ? -13.308 17.094 -0.733 1.00 93.69 99 LYS A O 1
ATOM 735 N N . ASN A 1 100 ? -14.354 15.352 -1.697 1.00 94.19 100 ASN A N 1
ATOM 736 C CA . ASN A 1 100 ? -14.483 14.557 -0.473 1.00 94.19 100 ASN A CA 1
ATOM 737 C C . ASN A 1 100 ? -13.111 14.180 0.102 1.00 94.19 100 ASN A C 1
ATOM 739 O O . ASN A 1 100 ? -12.899 14.282 1.308 1.00 94.19 100 ASN A O 1
ATOM 743 N N . VAL A 1 101 ? -12.159 13.795 -0.753 1.00 96.12 101 VAL A N 1
ATOM 744 C CA . VAL A 1 101 ? -10.787 13.472 -0.332 1.00 96.12 101 VAL A CA 1
ATOM 745 C C . VAL A 1 101 ? -10.078 14.710 0.212 1.00 96.12 101 VAL A C 1
ATOM 747 O O . VAL A 1 101 ? -9.454 14.627 1.266 1.00 96.12 101 VAL A O 1
ATOM 750 N N . ARG A 1 102 ? -10.190 15.865 -0.458 1.00 96.44 102 ARG A N 1
ATOM 751 C CA . ARG A 1 102 ? -9.625 17.133 0.039 1.00 96.44 102 ARG A CA 1
ATOM 752 C C . ARG A 1 102 ? -10.208 17.506 1.400 1.00 96.44 102 ARG A C 1
ATOM 754 O O . ARG A 1 102 ? -9.451 17.843 2.300 1.00 96.44 102 ARG A O 1
ATOM 761 N N . ALA A 1 103 ? -11.525 17.390 1.569 1.00 94.81 103 ALA A N 1
ATOM 762 C CA . ALA A 1 103 ? -12.184 17.660 2.844 1.00 94.81 103 ALA A CA 1
ATOM 763 C C . ALA A 1 103 ? -11.688 16.727 3.961 1.00 94.81 103 ALA A C 1
ATOM 765 O O . ALA A 1 103 ? -11.405 17.197 5.059 1.00 94.81 103 ALA A O 1
ATOM 766 N N . TRP A 1 104 ? -11.522 15.431 3.673 1.00 95.75 104 TRP A N 1
ATOM 767 C CA . TRP A 1 104 ? -10.994 14.464 4.640 1.00 95.75 104 TRP A CA 1
ATOM 768 C C . TRP A 1 104 ? -9.534 14.752 5.018 1.00 95.75 104 TRP A C 1
ATOM 770 O O . TRP A 1 104 ? -9.188 14.736 6.195 1.00 95.75 104 TRP A O 1
ATOM 780 N N . LEU A 1 105 ? -8.682 15.082 4.039 1.00 96.88 105 LEU A N 1
ATOM 781 C CA . LEU A 1 105 ? -7.273 15.422 4.280 1.00 96.88 105 LEU A CA 1
ATOM 782 C C . LEU A 1 105 ? -7.093 16.696 5.122 1.00 96.88 105 LEU A C 1
ATOM 784 O O . LEU A 1 105 ? -6.055 16.835 5.765 1.00 96.88 105 LEU A O 1
ATOM 788 N N . CYS A 1 106 ? -8.083 17.595 5.118 1.00 95.12 106 CYS A N 1
ATOM 789 C CA . CYS A 1 106 ? -8.050 18.880 5.820 1.00 95.12 106 CYS A CA 1
ATOM 790 C C . CYS A 1 106 ? -8.929 18.953 7.070 1.00 95.12 106 CYS A C 1
ATOM 792 O O . CYS A 1 106 ? -9.207 20.042 7.574 1.00 95.12 106 CYS A O 1
ATOM 794 N N . GLN A 1 107 ? -9.428 17.821 7.562 1.00 92.00 107 GLN A N 1
ATOM 795 C CA . GLN A 1 107 ? -10.417 17.830 8.630 1.00 92.00 107 GLN A CA 1
ATOM 796 C C . GLN A 1 107 ? -9.809 18.288 9.972 1.00 92.00 107 GLN A C 1
ATOM 798 O O . GLN A 1 107 ? -9.110 17.534 10.653 1.00 92.00 107 GLN A O 1
ATOM 803 N N . SER A 1 108 ? -10.131 19.518 10.396 1.00 86.12 108 SER A N 1
ATOM 804 C CA . SER A 1 108 ? -9.611 20.120 11.637 1.00 86.12 108 SER A CA 1
ATOM 805 C C . SER A 1 108 ? -10.027 19.363 12.898 1.00 86.12 108 SER A C 1
ATOM 807 O O . SER A 1 108 ? -9.245 19.265 13.840 1.00 86.12 108 SER A O 1
ATOM 809 N N . GLU A 1 109 ? -11.228 18.783 12.901 1.00 87.75 109 GLU A N 1
ATOM 810 C CA . GLU A 1 109 ? -11.796 18.058 14.047 1.00 87.75 109 GLU A CA 1
ATOM 811 C C . GLU A 1 109 ? -11.464 16.560 14.046 1.00 87.75 109 GLU A C 1
ATOM 813 O O . GLU A 1 109 ? -11.953 15.820 14.897 1.00 87.75 109 GLU A O 1
ATOM 818 N N . ALA A 1 110 ? -10.657 16.084 13.090 1.00 89.00 110 ALA A N 1
ATOM 819 C CA . ALA A 1 110 ? -10.208 14.697 13.091 1.00 89.00 110 ALA A CA 1
ATOM 820 C C . ALA A 1 110 ? -9.327 14.411 14.316 1.00 89.00 110 ALA A C 1
ATOM 822 O O . ALA A 1 110 ? -8.624 15.295 14.832 1.00 89.00 110 ALA A O 1
ATOM 823 N N . ASP A 1 111 ? -9.340 13.157 14.766 1.00 93.25 111 ASP A N 1
ATOM 824 C CA . ASP A 1 111 ? -8.420 12.729 15.805 1.00 93.25 111 ASP A CA 1
ATOM 825 C C . ASP A 1 111 ? -6.960 12.840 15.332 1.00 93.25 111 ASP A C 1
ATOM 827 O O . ASP A 1 111 ? -6.641 12.977 14.146 1.00 93.25 111 ASP A O 1
ATOM 831 N N . TYR A 1 112 ? -6.040 12.821 16.292 1.00 95.56 112 TYR A N 1
ATOM 832 C CA . TYR A 1 112 ? -4.625 13.016 16.007 1.00 95.56 112 TYR A CA 1
ATOM 833 C C . TYR A 1 112 ? -4.040 11.943 15.072 1.00 95.56 112 TYR A C 1
ATOM 835 O O . TYR A 1 112 ? -3.154 12.251 14.276 1.00 95.56 112 TYR A O 1
ATOM 843 N N . GLN A 1 113 ? -4.520 10.700 15.144 1.00 95.19 113 GLN A N 1
ATOM 844 C CA . GLN A 1 113 ? -4.022 9.608 14.308 1.00 95.19 113 GLN A CA 1
ATOM 845 C C . GLN A 1 113 ? -4.468 9.789 12.858 1.00 95.19 113 GLN A C 1
ATOM 847 O O . GLN A 1 113 ? -3.631 9.694 11.959 1.00 95.19 113 GLN A O 1
ATOM 852 N N . ASP A 1 114 ? -5.732 10.139 12.626 1.00 94.12 114 ASP A N 1
ATOM 853 C CA . ASP A 1 114 ? -6.248 10.415 11.284 1.00 94.12 114 ASP A CA 1
ATOM 854 C C . ASP A 1 114 ? -5.582 11.658 10.665 1.00 94.12 114 ASP A C 1
ATOM 856 O O . ASP A 1 114 ? -5.243 11.646 9.480 1.00 94.12 114 ASP A O 1
ATOM 860 N N . LYS A 1 115 ? -5.250 12.686 11.462 1.00 96.25 115 LYS A N 1
ATOM 861 C CA . LYS A 1 115 ? -4.431 13.827 10.997 1.00 96.25 115 LYS A CA 1
ATOM 862 C C . LYS A 1 115 ? -3.038 13.403 10.534 1.00 96.25 115 LYS A C 1
ATOM 864 O O . LYS A 1 115 ? -2.572 13.834 9.479 1.00 96.25 115 LYS A O 1
ATOM 869 N N . LEU A 1 116 ? -2.362 12.535 11.291 1.00 97.88 116 LEU A N 1
ATOM 870 C CA . LEU A 1 116 ? -1.071 11.984 10.864 1.00 97.88 116 LEU A CA 1
ATOM 871 C C . LEU A 1 116 ? -1.213 11.121 9.606 1.00 97.88 116 LEU A C 1
ATOM 873 O O . LEU A 1 116 ? -0.333 11.147 8.742 1.00 97.88 116 LEU A O 1
ATOM 877 N N . LEU A 1 117 ? -2.316 10.385 9.478 1.00 97.75 117 LEU A N 1
ATOM 878 C CA . LEU A 1 117 ? -2.613 9.572 8.305 1.00 97.75 117 LEU A CA 1
ATOM 879 C C . LEU A 1 117 ? -2.829 10.441 7.056 1.00 97.75 117 LEU A C 1
ATOM 881 O O . LEU A 1 117 ? -2.304 10.111 5.990 1.00 97.75 117 LEU A O 1
ATOM 885 N N . ALA A 1 118 ? -3.515 11.579 7.194 1.00 97.81 118 ALA A N 1
ATOM 886 C CA . ALA A 1 118 ? -3.680 12.578 6.140 1.00 97.81 118 ALA A CA 1
ATOM 887 C C . ALA A 1 118 ? -2.334 13.168 5.688 1.00 97.81 118 ALA A C 1
ATOM 889 O O . ALA A 1 118 ? -2.021 13.142 4.493 1.00 97.81 118 ALA A O 1
ATOM 890 N N . CYS A 1 119 ? -1.481 13.595 6.627 1.00 98.19 119 CYS A N 1
ATOM 891 C CA . CYS A 1 119 ? -0.112 14.026 6.317 1.00 98.19 119 CYS A CA 1
ATOM 892 C C . CYS A 1 119 ? 0.678 12.919 5.598 1.00 98.19 119 CYS A C 1
ATOM 894 O O . CYS A 1 119 ? 1.323 13.163 4.576 1.00 98.19 119 CYS A O 1
ATOM 896 N N . GLY A 1 120 ? 0.587 11.677 6.082 1.00 98.38 120 GLY A N 1
ATOM 897 C CA . GLY A 1 120 ? 1.213 10.513 5.457 1.00 98.38 120 GLY A CA 1
ATOM 898 C C . GLY A 1 120 ? 0.748 10.290 4.015 1.00 98.38 120 GLY A C 1
ATOM 899 O O . GLY A 1 120 ? 1.574 10.053 3.135 1.00 98.38 120 GLY A O 1
ATOM 900 N N . ALA A 1 121 ? -0.550 10.427 3.739 1.00 98.56 121 ALA A N 1
ATOM 901 C CA . ALA A 1 121 ? -1.104 10.311 2.392 1.00 98.56 121 ALA A CA 1
ATOM 902 C C . ALA A 1 121 ? -0.549 11.385 1.439 1.00 98.56 121 ALA A C 1
ATOM 904 O O . ALA A 1 121 ? -0.215 11.071 0.293 1.00 98.56 121 ALA A O 1
ATOM 905 N N . ILE A 1 122 ? -0.390 12.625 1.911 1.00 98.62 122 ILE A N 1
ATOM 906 C CA . ILE A 1 122 ? 0.203 13.722 1.131 1.00 98.62 122 ILE A CA 1
ATOM 907 C C . ILE A 1 122 ? 1.679 13.437 0.830 1.00 98.62 122 ILE A C 1
ATOM 909 O O . ILE A 1 122 ? 2.094 13.521 -0.329 1.00 98.62 122 ILE A O 1
ATOM 913 N N . ILE A 1 123 ? 2.458 13.036 1.840 1.00 98.56 123 ILE A N 1
ATOM 914 C CA . ILE A 1 123 ? 3.880 12.684 1.683 1.00 98.56 123 ILE A CA 1
ATOM 915 C C . ILE A 1 123 ? 4.042 11.538 0.680 1.00 98.56 123 ILE A C 1
ATOM 917 O O . ILE A 1 123 ? 4.880 11.610 -0.220 1.00 98.56 123 ILE A O 1
ATOM 921 N N . VAL A 1 124 ? 3.229 10.485 0.795 1.00 98.69 124 VAL A N 1
ATOM 922 C CA . VAL A 1 124 ? 3.278 9.342 -0.126 1.00 98.69 124 VAL A CA 1
ATOM 923 C C . VAL A 1 124 ? 2.924 9.762 -1.550 1.00 98.69 124 VAL A C 1
ATOM 925 O O . VAL A 1 124 ? 3.609 9.340 -2.479 1.00 98.69 124 VAL A O 1
ATOM 928 N N . ALA A 1 125 ? 1.929 10.628 -1.748 1.00 98.69 125 ALA A N 1
ATOM 929 C CA . ALA A 1 125 ? 1.584 11.121 -3.080 1.00 98.69 125 ALA A CA 1
ATOM 930 C C . ALA A 1 125 ? 2.751 11.886 -3.724 1.00 98.69 125 ALA A C 1
ATOM 932 O O . ALA A 1 125 ? 3.079 11.643 -4.886 1.00 98.69 125 ALA A O 1
ATOM 933 N N . GLN A 1 126 ? 3.428 12.750 -2.961 1.00 98.56 126 GLN A N 1
ATOM 934 C CA . GLN A 1 126 ? 4.625 13.467 -3.417 1.00 98.56 126 GLN A CA 1
ATOM 935 C C . GLN A 1 126 ? 5.763 12.502 -3.776 1.00 98.56 126 GLN A C 1
ATOM 937 O O . GLN A 1 126 ? 6.380 12.633 -4.832 1.00 98.56 126 GLN A O 1
ATOM 942 N N . LEU A 1 127 ? 6.017 11.495 -2.934 1.00 98.50 127 LEU A N 1
ATOM 943 C CA . LEU A 1 127 ? 7.030 10.471 -3.196 1.00 98.50 127 LEU A CA 1
ATOM 944 C C . LEU A 1 127 ? 6.726 9.664 -4.462 1.00 98.50 127 LEU A C 1
ATOM 946 O O . LEU A 1 127 ? 7.633 9.397 -5.244 1.00 98.50 127 LEU A O 1
ATOM 950 N N . ARG A 1 128 ? 5.464 9.285 -4.688 1.00 98.56 128 ARG A N 1
ATOM 951 C CA . ARG A 1 128 ? 5.046 8.545 -5.889 1.00 98.56 128 ARG A CA 1
ATOM 952 C C . ARG A 1 128 ? 5.265 9.353 -7.167 1.00 98.56 128 ARG A C 1
ATOM 954 O O . ARG A 1 128 ? 5.744 8.792 -8.149 1.00 98.56 128 ARG A O 1
ATOM 961 N N . VAL A 1 129 ? 4.940 10.649 -7.147 1.00 98.62 129 VAL A N 1
ATOM 962 C CA . VAL A 1 129 ? 5.214 11.560 -8.273 1.00 98.62 129 VAL A CA 1
ATOM 963 C C . VAL A 1 129 ? 6.712 11.659 -8.521 1.00 98.62 129 VAL A C 1
ATOM 965 O O . VAL A 1 129 ? 7.151 11.470 -9.648 1.00 98.62 129 VAL A O 1
ATOM 968 N N . ARG A 1 130 ? 7.507 11.824 -7.462 1.00 98.50 130 ARG A N 1
ATOM 969 C CA . ARG A 1 130 ? 8.965 11.886 -7.569 1.00 98.50 130 ARG A CA 1
ATOM 970 C C . ARG A 1 130 ? 9.579 10.604 -8.142 1.00 98.50 130 ARG A C 1
ATOM 972 O O . ARG A 1 130 ? 10.467 10.674 -8.982 1.00 98.50 130 ARG A O 1
ATOM 979 N N . VAL A 1 131 ? 9.087 9.430 -7.732 1.00 98.50 131 VAL A N 1
ATOM 980 C CA . VAL A 1 131 ? 9.494 8.143 -8.326 1.00 98.50 131 VAL A CA 1
ATOM 981 C C . VAL A 1 131 ? 9.185 8.123 -9.823 1.00 98.50 131 VAL A C 1
ATOM 983 O O . VAL A 1 131 ? 10.054 7.750 -10.609 1.00 98.50 131 VAL A O 1
ATOM 986 N N . LEU A 1 132 ? 7.990 8.557 -10.232 1.00 98.56 132 LEU A N 1
ATOM 987 C CA . LEU A 1 132 ? 7.622 8.624 -11.646 1.00 98.56 132 LEU A CA 1
ATOM 988 C C . LEU A 1 132 ? 8.526 9.584 -12.428 1.00 98.56 132 LEU A C 1
ATOM 990 O O . LEU A 1 132 ? 9.014 9.220 -13.492 1.00 98.56 132 LEU A O 1
ATOM 994 N N . GLU A 1 133 ? 8.778 10.779 -11.908 1.00 98.44 133 GLU A N 1
ATOM 995 C CA . GLU A 1 133 ? 9.607 11.790 -12.569 1.00 98.44 133 GLU A CA 1
ATOM 996 C C . GLU A 1 133 ? 11.058 11.322 -12.734 1.00 98.44 133 GLU A C 1
ATOM 998 O O . GLU A 1 133 ? 11.602 11.384 -13.838 1.00 98.44 133 GLU A O 1
ATOM 1003 N N . GLU A 1 134 ? 11.670 10.797 -11.670 1.00 98.44 134 GLU A N 1
ATOM 1004 C CA . GLU A 1 134 ? 13.093 10.433 -11.666 1.00 98.44 134 GLU A CA 1
ATOM 1005 C C . GLU A 1 134 ? 13.381 9.075 -12.324 1.00 98.44 134 GLU A C 1
ATOM 1007 O O . GLU A 1 134 ? 14.467 8.882 -12.865 1.00 98.44 134 GLU A O 1
ATOM 1012 N N . THR A 1 135 ? 12.432 8.130 -12.302 1.00 98.12 135 THR A N 1
ATOM 1013 C CA . THR A 1 135 ? 12.674 6.743 -12.763 1.00 98.12 135 THR A CA 1
ATOM 1014 C C . THR A 1 135 ? 11.777 6.293 -13.912 1.00 98.12 135 THR A C 1
ATOM 1016 O O . THR A 1 135 ? 12.010 5.235 -14.491 1.00 98.12 135 THR A O 1
ATOM 1019 N N . GLN A 1 136 ? 10.736 7.064 -14.246 1.00 98.31 136 GLN A N 1
ATOM 1020 C CA . GLN A 1 136 ? 9.675 6.683 -15.191 1.00 98.31 136 GLN A CA 1
ATOM 1021 C C . GLN A 1 136 ? 8.863 5.449 -14.756 1.00 98.31 136 GLN A C 1
ATOM 1023 O O . GLN A 1 136 ? 8.063 4.917 -15.529 1.00 98.31 136 GLN A O 1
ATOM 1028 N N . PHE A 1 137 ? 9.014 5.000 -13.506 1.00 98.38 137 PHE A N 1
ATOM 1029 C CA . PHE A 1 137 ? 8.216 3.921 -12.940 1.00 98.38 137 PHE A CA 1
ATOM 1030 C C . PHE A 1 137 ? 7.011 4.466 -12.180 1.00 98.38 137 PHE A C 1
ATOM 1032 O O . PHE A 1 137 ? 7.118 5.348 -11.334 1.00 98.38 137 PHE A O 1
ATOM 1039 N N . THR A 1 138 ? 5.841 3.883 -12.422 1.00 98.19 138 THR A N 1
ATOM 1040 C CA . THR A 1 138 ? 4.674 4.105 -11.567 1.00 98.19 138 THR A CA 1
ATOM 1041 C C . THR A 1 138 ? 4.683 3.125 -10.402 1.00 98.19 138 THR A C 1
ATOM 1043 O O . THR A 1 138 ? 4.947 1.938 -10.600 1.00 98.19 138 THR A O 1
ATOM 1046 N N . CYS A 1 139 ? 4.272 3.566 -9.217 1.00 98.00 139 CYS A N 1
ATOM 1047 C CA . CYS A 1 139 ? 4.019 2.681 -8.085 1.00 98.00 139 CYS A CA 1
ATOM 1048 C C . CYS A 1 139 ? 2.644 2.941 -7.452 1.00 98.00 139 CYS A C 1
ATOM 1050 O O . CYS A 1 139 ? 2.040 4.012 -7.605 1.00 98.00 139 CYS A O 1
ATOM 1052 N N . SER A 1 140 ? 2.142 1.925 -6.752 1.00 98.62 140 SER A N 1
ATOM 1053 C CA . SER A 1 140 ? 0.953 2.016 -5.902 1.00 98.62 140 SER A CA 1
ATOM 1054 C C . SER A 1 140 ? 1.352 1.946 -4.438 1.00 98.62 140 SER A C 1
ATOM 1056 O O . SER A 1 140 ? 2.376 1.348 -4.112 1.00 98.62 140 SER A O 1
ATOM 1058 N N . ALA A 1 141 ? 0.541 2.529 -3.561 1.00 98.69 141 ALA A N 1
ATOM 1059 C CA . ALA A 1 141 ? 0.848 2.591 -2.138 1.00 98.69 141 ALA A CA 1
ATOM 1060 C C . ALA A 1 141 ? -0.380 2.336 -1.265 1.00 98.69 141 ALA A C 1
ATOM 1062 O O . ALA A 1 141 ? -1.516 2.585 -1.663 1.00 98.69 141 ALA A O 1
ATOM 1063 N N . GLY A 1 142 ? -0.134 1.836 -0.060 1.00 98.62 142 GLY A N 1
ATOM 1064 C CA . GLY A 1 142 ? -1.137 1.722 0.987 1.00 98.62 142 GLY A CA 1
ATOM 1065 C C . GLY A 1 142 ? -0.654 2.462 2.223 1.00 98.62 142 GLY A C 1
ATOM 1066 O O . GLY A 1 142 ? 0.501 2.297 2.615 1.00 98.62 142 GLY A O 1
ATOM 1067 N N . ILE A 1 143 ? -1.520 3.284 2.804 1.00 98.75 143 ILE A N 1
ATOM 1068 C CA . ILE A 1 143 ? -1.228 4.132 3.958 1.00 98.75 143 ILE A CA 1
ATOM 1069 C C . ILE A 1 143 ? -2.151 3.696 5.096 1.00 98.75 143 ILE A C 1
ATOM 1071 O O . ILE A 1 143 ? -3.373 3.688 4.946 1.00 98.75 143 ILE A O 1
ATOM 1075 N N . ALA A 1 144 ? -1.555 3.274 6.208 1.00 98.38 144 ALA A N 1
ATOM 1076 C CA . ALA A 1 144 ? -2.250 2.741 7.376 1.00 98.38 144 ALA A CA 1
ATOM 1077 C C . ALA A 1 144 ? -1.371 2.872 8.628 1.00 98.38 144 ALA A C 1
ATOM 1079 O O . ALA A 1 144 ? -0.165 3.090 8.519 1.00 98.38 144 ALA A O 1
ATOM 1080 N N . HIS A 1 145 ? -1.943 2.613 9.804 1.00 97.12 145 HIS A N 1
ATOM 1081 C CA . HIS A 1 145 ? -1.213 2.623 11.079 1.00 97.12 145 HIS A CA 1
ATOM 1082 C C . HIS A 1 145 ? -0.296 1.408 11.309 1.00 97.12 145 HIS A C 1
ATOM 1084 O O . HIS A 1 145 ? 0.438 1.366 12.292 1.00 97.12 145 HIS A O 1
ATOM 1090 N N . ASN A 1 146 ? -0.314 0.400 10.429 1.00 96.62 146 ASN A N 1
ATOM 1091 C CA . ASN A 1 146 ? 0.609 -0.730 10.511 1.00 96.62 146 ASN A CA 1
ATOM 1092 C C . ASN A 1 146 ? 0.897 -1.359 9.137 1.00 96.62 146 ASN A C 1
ATOM 1094 O O . ASN A 1 146 ? 0.156 -1.190 8.165 1.00 96.62 146 ASN A O 1
ATOM 1098 N N . LYS A 1 147 ? 1.979 -2.146 9.070 1.00 96.81 147 LYS A N 1
ATOM 1099 C CA . LYS A 1 147 ? 2.460 -2.797 7.840 1.00 96.81 147 LYS A CA 1
ATOM 1100 C C . LYS A 1 147 ? 1.468 -3.791 7.232 1.00 96.81 147 LYS A C 1
ATOM 1102 O O . LYS A 1 147 ? 1.488 -3.997 6.017 1.00 96.81 147 LYS A O 1
ATOM 1107 N N . MET A 1 148 ? 0.653 -4.454 8.054 1.00 95.38 148 MET A N 1
ATOM 1108 C CA . MET A 1 148 ? -0.307 -5.455 7.584 1.00 95.38 148 MET A CA 1
ATOM 1109 C C . MET A 1 148 ? -1.422 -4.777 6.787 1.00 95.38 148 MET A C 1
ATOM 1111 O O . MET A 1 148 ? -1.635 -5.126 5.626 1.00 95.38 148 MET A O 1
ATOM 1115 N N . LEU A 1 149 ? -2.047 -3.754 7.371 1.00 96.94 149 LEU A N 1
ATOM 1116 C CA . LEU A 1 149 ? -3.077 -2.951 6.719 1.00 96.94 149 LEU A CA 1
ATOM 1117 C C . LEU A 1 149 ? -2.518 -2.202 5.505 1.00 96.94 149 LEU A C 1
ATOM 1119 O O . LEU A 1 149 ? -3.109 -2.265 4.431 1.00 96.94 149 LEU A O 1
ATOM 1123 N N . ALA A 1 150 ? -1.334 -1.590 5.620 1.00 98.00 150 ALA A N 1
ATOM 1124 C CA . ALA A 1 150 ? -0.691 -0.898 4.500 1.00 98.00 150 ALA A CA 1
ATOM 1125 C C . ALA A 1 150 ? -0.448 -1.838 3.305 1.00 98.00 150 ALA A C 1
ATOM 1127 O O . ALA A 1 150 ? -0.695 -1.477 2.155 1.00 98.00 150 ALA A O 1
ATOM 1128 N N . LYS A 1 151 ? -0.014 -3.081 3.558 1.00 97.31 151 LYS A N 1
ATOM 1129 C CA . LYS A 1 151 ? 0.173 -4.086 2.501 1.00 97.31 151 LYS A CA 1
ATOM 1130 C C . LYS A 1 151 ? -1.144 -4.551 1.891 1.00 97.31 151 LYS A C 1
ATOM 1132 O O . LYS A 1 151 ? -1.188 -4.800 0.689 1.00 97.31 151 LYS A O 1
ATOM 1137 N N . LEU A 1 152 ? -2.182 -4.699 2.706 1.00 95.88 152 LEU A N 1
ATOM 1138 C CA . LEU A 1 152 ? -3.504 -5.081 2.231 1.00 95.88 152 LEU A CA 1
ATOM 1139 C C . LEU A 1 152 ? -4.050 -4.024 1.261 1.00 95.88 152 LEU A C 1
ATOM 1141 O O . LEU A 1 152 ? -4.382 -4.341 0.118 1.00 95.88 152 LEU A O 1
ATOM 1145 N N . VAL A 1 153 ? -4.072 -2.758 1.682 1.00 96.94 153 VAL A N 1
ATOM 1146 C CA . VAL A 1 153 ? -4.723 -1.690 0.909 1.00 96.94 153 VAL A CA 1
ATOM 1147 C C . VAL A 1 153 ? -3.890 -1.180 -0.270 1.00 96.94 153 VAL A C 1
ATOM 1149 O O . VAL A 1 153 ? -4.454 -0.645 -1.227 1.00 96.94 153 VAL A O 1
ATOM 1152 N N . SER A 1 154 ? -2.572 -1.427 -0.289 1.00 97.62 154 SER A N 1
ATOM 1153 C CA . SER A 1 154 ? -1.711 -1.089 -1.438 1.00 97.62 154 SER A CA 1
ATOM 1154 C C . SER A 1 154 ? -2.040 -1.880 -2.709 1.00 97.62 154 SER A C 1
ATOM 1156 O O . SER A 1 154 ? -1.650 -1.483 -3.810 1.00 97.62 154 SER A O 1
ATOM 1158 N N . GLY A 1 155 ? -2.746 -3.009 -2.573 1.00 96.00 155 GLY A N 1
ATOM 1159 C CA . GLY A 1 155 ? -3.191 -3.848 -3.683 1.00 96.00 155 GLY A CA 1
ATOM 1160 C C . GLY A 1 155 ? -4.574 -3.508 -4.243 1.00 96.00 155 GLY A C 1
ATOM 1161 O O . GLY A 1 155 ? -4.871 -3.945 -5.350 1.00 96.00 155 GLY A O 1
ATOM 1162 N N . MET A 1 156 ? -5.408 -2.755 -3.515 1.00 94.56 156 MET A N 1
ATOM 1163 C CA . MET A 1 156 ? -6.847 -2.635 -3.815 1.00 94.56 156 MET A CA 1
ATOM 1164 C C . MET A 1 156 ? -7.149 -1.878 -5.112 1.00 94.56 156 MET A C 1
ATOM 1166 O O . MET A 1 156 ? -8.005 -2.304 -5.878 1.00 94.56 156 MET A O 1
ATOM 1170 N N . TYR A 1 157 ? -6.427 -0.787 -5.372 1.00 95.69 157 TYR A N 1
ATOM 1171 C CA . TYR A 1 157 ? -6.679 0.109 -6.508 1.00 95.69 157 TYR A CA 1
ATOM 1172 C C . TYR A 1 157 ? -5.467 0.208 -7.448 1.00 95.69 157 TYR A C 1
ATOM 1174 O O . TYR A 1 157 ? -5.156 1.266 -7.991 1.00 95.69 157 TYR A O 1
ATOM 1182 N N . LYS A 1 158 ? -4.737 -0.899 -7.631 1.00 97.06 158 LYS A N 1
ATOM 1183 C CA . LYS A 1 158 ? -3.660 -0.966 -8.633 1.00 97.06 158 LYS A CA 1
ATOM 1184 C C . LYS A 1 158 ? -4.238 -0.851 -10.059 1.00 97.06 158 LYS A C 1
ATOM 1186 O O . LYS A 1 158 ? -5.326 -1.370 -10.298 1.00 97.06 158 LYS A O 1
ATOM 1191 N N . PRO A 1 159 ? -3.498 -0.276 -11.027 1.00 97.94 159 PRO A N 1
ATOM 1192 C CA . PRO A 1 159 ? -2.149 0.293 -10.920 1.00 97.94 159 PRO A CA 1
ATOM 1193 C C . PRO A 1 159 ? -2.140 1.792 -10.571 1.00 97.94 159 PRO A C 1
ATOM 1195 O O . PRO A 1 159 ? -3.148 2.473 -10.698 1.00 97.94 159 PRO A O 1
ATOM 1198 N N . ALA A 1 160 ? -0.968 2.310 -10.181 1.00 97.56 160 ALA A N 1
ATOM 1199 C CA . ALA A 1 160 ? -0.662 3.742 -10.064 1.00 97.56 160 ALA A CA 1
ATOM 1200 C C . ALA A 1 160 ? -1.630 4.588 -9.206 1.00 97.56 160 ALA A C 1
ATOM 1202 O O . ALA A 1 160 ? -1.775 5.784 -9.442 1.00 97.56 160 ALA A O 1
ATOM 1203 N N . GLN A 1 161 ? -2.241 4.004 -8.172 1.00 98.06 161 GLN A N 1
ATOM 1204 C CA . GLN A 1 161 ? -3.001 4.746 -7.160 1.00 98.06 161 GLN A CA 1
ATOM 1205 C C . GLN A 1 161 ? -2.493 4.469 -5.746 1.00 98.06 161 GLN A C 1
ATOM 1207 O O . GLN A 1 161 ? -1.701 3.549 -5.521 1.00 98.06 161 GLN A O 1
ATOM 1212 N N . GLN A 1 162 ? -2.980 5.254 -4.790 1.00 98.69 162 GLN A N 1
ATOM 1213 C CA . GLN A 1 162 ? -2.781 5.002 -3.371 1.00 98.69 162 GLN A CA 1
ATOM 1214 C C . GLN A 1 162 ? -4.109 4.858 -2.630 1.00 98.69 162 GLN A C 1
ATOM 1216 O O . GLN A 1 162 ? -5.122 5.441 -3.028 1.00 98.69 162 GLN A O 1
ATOM 1221 N N . THR A 1 163 ? -4.077 4.085 -1.550 1.00 98.62 163 THR A N 1
ATOM 1222 C CA . THR A 1 163 ? -5.241 3.807 -0.707 1.00 98.62 163 THR A CA 1
ATOM 1223 C C . THR A 1 163 ? -4.905 4.099 0.746 1.00 98.62 163 THR A C 1
ATOM 1225 O O . THR A 1 163 ? -3.878 3.639 1.244 1.00 98.62 163 THR A O 1
ATOM 1228 N N . VAL A 1 164 ? -5.774 4.830 1.428 1.00 98.44 164 VAL A N 1
ATOM 1229 C CA . VAL A 1 164 ? -5.685 5.147 2.852 1.00 98.44 164 VAL A CA 1
ATOM 1230 C C . VAL A 1 164 ? -6.782 4.380 3.581 1.00 98.44 164 VAL A C 1
ATOM 1232 O O . VAL A 1 164 ? -7.925 4.355 3.121 1.00 98.44 164 VAL A O 1
ATOM 1235 N N . VAL A 1 165 ? -6.444 3.762 4.711 1.00 97.44 165 VAL A N 1
ATOM 1236 C CA . VAL A 1 165 ? -7.423 3.141 5.614 1.00 97.44 165 VAL A CA 1
ATOM 1237 C C . VAL A 1 165 ? -7.451 3.890 6.948 1.00 97.44 165 VAL A C 1
ATOM 1239 O O . VAL A 1 165 ? -6.571 3.663 7.780 1.00 97.44 165 VAL A O 1
ATOM 1242 N N . PRO A 1 166 ? -8.438 4.784 7.147 1.00 95.88 166 PRO A N 1
ATOM 1243 C CA . PRO A 1 166 ? -8.685 5.413 8.442 1.00 95.88 166 PRO A CA 1
ATOM 1244 C C . PRO A 1 166 ? -9.031 4.369 9.502 1.00 95.88 166 PRO A C 1
ATOM 1246 O O . PRO A 1 166 ? -9.579 3.309 9.176 1.00 95.88 166 PRO A O 1
ATOM 1249 N N . SER A 1 167 ? -8.778 4.682 10.774 1.00 92.88 167 SER A N 1
ATOM 1250 C CA . SER A 1 167 ? -9.062 3.757 11.884 1.00 92.88 167 SER A CA 1
ATOM 1251 C C . SER A 1 167 ? -10.539 3.347 11.933 1.00 92.88 167 SER A C 1
ATOM 1253 O O . SER A 1 167 ? -10.853 2.176 12.147 1.00 92.88 167 SER A O 1
ATOM 1255 N N . SER A 1 168 ? -11.440 4.282 11.620 1.00 94.25 168 SER A N 1
ATOM 1256 C CA . SER A 1 168 ? -12.890 4.059 11.533 1.00 94.25 168 SER A CA 1
ATOM 1257 C C . SER A 1 168 ? -13.308 3.039 10.468 1.00 94.25 168 SER A C 1
ATOM 1259 O O . SER A 1 168 ? -14.361 2.429 10.594 1.00 94.25 168 SER A O 1
ATOM 1261 N N . SER A 1 169 ? -12.486 2.816 9.439 1.00 95.31 169 SER A N 1
ATOM 1262 C CA . SER A 1 169 ? -12.784 1.889 8.337 1.00 95.31 169 SER A CA 1
ATOM 1263 C C . SER A 1 169 ? -12.161 0.503 8.512 1.00 95.31 169 SER A C 1
ATOM 1265 O O . SER A 1 169 ? -12.402 -0.385 7.694 1.00 95.31 169 SER A O 1
ATOM 1267 N N . VAL A 1 170 ? -11.327 0.299 9.538 1.00 94.25 170 VAL A N 1
ATOM 1268 C CA . VAL A 1 170 ? -10.600 -0.967 9.731 1.00 94.25 170 VAL A CA 1
ATOM 1269 C C . VAL A 1 170 ? -11.561 -2.115 10.019 1.00 94.25 170 VAL A C 1
ATOM 1271 O O . VAL A 1 170 ? -11.403 -3.186 9.437 1.00 94.25 170 VAL A O 1
ATOM 1274 N N . GLN A 1 171 ? -12.552 -1.900 10.887 1.00 93.81 171 GLN A N 1
ATOM 1275 C CA . GLN A 1 171 ? -13.496 -2.948 11.271 1.00 93.81 171 GLN A CA 1
ATOM 1276 C C . GLN A 1 171 ? -14.285 -3.453 10.059 1.00 93.81 171 GLN A C 1
ATOM 1278 O O . GLN A 1 171 ? -14.273 -4.652 9.792 1.00 93.81 171 GLN A O 1
ATOM 1283 N N . ASP A 1 172 ? -14.874 -2.549 9.277 1.00 94.06 172 ASP A N 1
ATOM 1284 C CA . ASP A 1 172 ? -15.644 -2.904 8.080 1.00 94.06 172 ASP A CA 1
ATOM 1285 C C . ASP A 1 172 ? -14.771 -3.567 7.004 1.00 94.06 172 ASP A C 1
ATOM 1287 O O . ASP A 1 172 ? -15.175 -4.554 6.379 1.00 94.06 172 ASP A O 1
ATOM 1291 N N . LEU A 1 173 ? -13.543 -3.066 6.815 1.00 94.12 173 LEU A N 1
ATOM 1292 C CA . LEU A 1 173 ? -12.576 -3.653 5.886 1.00 94.12 173 LEU A CA 1
ATOM 1293 C C . LEU A 1 173 ? -12.237 -5.099 6.264 1.00 94.12 173 LEU A C 1
ATOM 1295 O O . LEU A 1 173 ? -12.167 -5.963 5.391 1.00 94.12 173 LEU A O 1
ATOM 1299 N N . LEU A 1 174 ? -11.973 -5.355 7.547 1.00 93.75 174 LEU A N 1
ATOM 1300 C CA . LEU A 1 174 ? -11.557 -6.672 8.019 1.00 93.75 174 LEU A CA 1
ATOM 1301 C C . LEU A 1 174 ? -12.734 -7.640 8.148 1.00 93.75 174 LEU A C 1
ATOM 1303 O O . LEU A 1 174 ? -12.561 -8.818 7.849 1.00 93.75 174 LEU A O 1
ATOM 1307 N N . ALA A 1 175 ? -13.927 -7.165 8.506 1.00 94.25 175 ALA A N 1
ATOM 1308 C CA . ALA A 1 175 ? -15.097 -8.013 8.727 1.00 94.25 175 ALA A CA 1
ATOM 1309 C C . ALA A 1 175 ? -15.392 -8.944 7.539 1.00 94.25 175 ALA A C 1
ATOM 1311 O O . ALA A 1 175 ? -15.710 -10.110 7.734 1.00 94.25 175 ALA A O 1
ATOM 1312 N N . SER A 1 176 ? -15.222 -8.454 6.309 1.00 91.62 176 SER A N 1
ATOM 1313 C CA . SER A 1 176 ? -15.477 -9.221 5.081 1.00 91.62 176 SER A CA 1
ATOM 1314 C C . SER A 1 176 ? -14.223 -9.811 4.423 1.00 91.62 176 SER A C 1
ATOM 1316 O O . SER A 1 176 ? -14.323 -10.482 3.393 1.00 91.62 176 SER A O 1
ATOM 1318 N N . LEU A 1 177 ? -13.028 -9.568 4.971 1.00 94.62 177 LEU A N 1
ATOM 1319 C CA . LEU A 1 177 ? -11.777 -9.980 4.342 1.00 94.62 177 LEU A CA 1
ATOM 1320 C C . LEU A 1 177 ? -11.578 -11.495 4.494 1.00 94.62 177 LEU A C 1
ATOM 1322 O O . LEU A 1 177 ? -11.469 -11.955 5.629 1.00 94.62 177 LEU A O 1
ATOM 1326 N N . PRO A 1 178 ? -11.430 -12.276 3.405 1.00 95.75 178 PRO A N 1
ATOM 1327 C CA . PRO A 1 178 ? -11.135 -13.701 3.525 1.00 95.75 178 PRO A CA 1
ATOM 1328 C C . PRO A 1 178 ? -9.829 -13.933 4.285 1.00 95.75 178 PRO A C 1
ATOM 1330 O O . PRO A 1 178 ? -8.820 -13.287 3.979 1.00 95.75 178 PRO A O 1
ATOM 1333 N N . VAL A 1 179 ? -9.804 -14.889 5.216 1.00 95.12 179 VAL A N 1
ATOM 1334 C CA . VAL A 1 179 ? -8.662 -15.092 6.130 1.00 95.12 179 VAL A CA 1
ATOM 1335 C C . VAL A 1 179 ? -7.335 -15.267 5.379 1.00 95.12 179 VAL A C 1
ATOM 1337 O O . VAL A 1 179 ? -6.334 -14.624 5.690 1.00 95.12 179 VAL A O 1
ATOM 1340 N N . LYS A 1 180 ? -7.345 -16.016 4.270 1.00 95.00 180 LYS A N 1
ATOM 1341 C CA . LYS A 1 180 ? -6.164 -16.266 3.421 1.00 95.00 180 LYS A CA 1
ATOM 1342 C C . LYS A 1 180 ? -5.660 -15.053 2.631 1.00 95.00 180 LYS A C 1
ATOM 1344 O O . LYS A 1 180 ? -4.582 -15.119 2.036 1.00 95.00 180 LYS A O 1
ATOM 1349 N N . LYS A 1 181 ? -6.411 -13.948 2.583 1.00 92.69 181 LYS A N 1
ATOM 1350 C CA . LYS A 1 181 ? -5.966 -12.685 1.964 1.00 92.69 181 LYS A CA 1
ATOM 1351 C C . LYS A 1 181 ? -5.133 -11.834 2.917 1.00 92.69 181 LYS A C 1
ATOM 1353 O O . LYS A 1 181 ? -4.387 -10.974 2.447 1.00 92.69 181 LYS A O 1
ATOM 1358 N N . MET A 1 182 ? -5.220 -12.071 4.223 1.00 91.88 182 MET A N 1
ATOM 1359 C CA . MET A 1 182 ? -4.385 -11.379 5.193 1.00 91.88 182 MET A CA 1
ATOM 1360 C C . MET A 1 182 ? -2.926 -11.844 5.080 1.00 91.88 182 MET A C 1
ATOM 1362 O O . MET A 1 182 ? -2.621 -13.024 4.877 1.00 91.88 182 MET A O 1
ATOM 1366 N N . LYS A 1 183 ? -1.990 -10.894 5.194 1.00 88.94 183 LYS A N 1
ATOM 1367 C CA . LYS A 1 183 ? -0.551 -11.189 5.160 1.00 88.94 183 LYS A CA 1
ATOM 1368 C C . LYS A 1 183 ? -0.225 -12.222 6.248 1.00 88.94 183 LYS A C 1
ATOM 1370 O O . LYS A 1 183 ? -0.670 -12.070 7.374 1.00 88.94 183 LYS A O 1
ATOM 1375 N N . GLN A 1 184 ? 0.603 -13.215 5.911 1.00 91.25 184 GLN A N 1
ATOM 1376 C CA . GLN A 1 184 ? 0.997 -14.358 6.761 1.00 91.25 184 GLN A CA 1
ATOM 1377 C C . GLN A 1 184 ? -0.055 -15.472 6.918 1.00 91.25 184 GLN A C 1
ATOM 1379 O O . GLN A 1 184 ? 0.317 -16.589 7.266 1.00 91.25 184 GLN A O 1
ATOM 1384 N N . LEU A 1 185 ? -1.317 -15.238 6.544 1.00 94.94 185 LEU A N 1
ATOM 1385 C CA . LEU A 1 185 ? -2.382 -16.246 6.627 1.00 94.94 185 LEU A CA 1
ATOM 1386 C C . LEU A 1 185 ? -2.683 -16.940 5.288 1.00 94.94 185 LEU A C 1
ATOM 1388 O O . LEU A 1 185 ? -3.509 -17.836 5.228 1.00 94.94 185 LEU A O 1
ATOM 1392 N N . GLY A 1 186 ? -1.980 -16.615 4.201 1.00 94.44 186 GLY A N 1
ATOM 1393 C CA . GLY A 1 186 ? -2.204 -17.257 2.893 1.00 94.44 186 GLY A CA 1
ATOM 1394 C C . GLY A 1 186 ? -1.741 -18.719 2.776 1.00 94.44 186 GLY A C 1
ATOM 1395 O O . GLY A 1 186 ? -1.909 -19.327 1.721 1.00 94.44 186 GLY A O 1
ATOM 1396 N N . GLY A 1 187 ? -1.111 -19.270 3.817 1.00 95.62 187 GLY A N 1
ATOM 1397 C CA . GLY A 1 187 ? -0.532 -20.614 3.826 1.00 95.62 187 GLY A CA 1
ATOM 1398 C C . GLY A 1 187 ? -1.268 -21.593 4.740 1.00 95.62 187 GLY A C 1
ATOM 1399 O O . GLY A 1 187 ? -2.478 -21.512 4.929 1.00 95.62 187 GLY A O 1
ATOM 1400 N N . LYS A 1 188 ? -0.504 -22.520 5.332 1.00 96.25 188 LYS A N 1
ATOM 1401 C CA . LYS A 1 188 ? -1.032 -23.580 6.204 1.00 96.25 188 LYS A CA 1
ATOM 1402 C C . LYS A 1 188 ? -1.797 -23.045 7.413 1.00 96.25 188 LYS A C 1
ATOM 1404 O O . LYS A 1 188 ? -2.831 -23.605 7.735 1.00 96.25 188 LYS A O 1
ATOM 1409 N N . LEU A 1 189 ? -1.314 -21.966 8.035 1.00 95.94 189 LEU A N 1
ATOM 1410 C CA . LEU A 1 189 ? -1.976 -21.368 9.196 1.00 95.94 189 LEU A CA 1
ATOM 1411 C C . LEU A 1 189 ? -3.399 -20.903 8.856 1.00 95.94 189 LEU A C 1
ATOM 1413 O O . LEU A 1 189 ? -4.330 -21.258 9.560 1.00 95.94 189 LEU A O 1
ATOM 1417 N N . GLY A 1 190 ? -3.597 -20.195 7.739 1.00 96.31 190 GLY A N 1
ATOM 1418 C CA . GLY A 1 190 ? -4.947 -19.804 7.325 1.00 96.31 190 GLY A CA 1
ATOM 1419 C C . GLY A 1 190 ? -5.825 -20.974 6.894 1.00 96.31 190 GLY A C 1
ATOM 1420 O O . GLY A 1 190 ? -7.030 -20.897 7.074 1.00 96.31 190 GLY A O 1
ATOM 1421 N N . SER A 1 191 ? -5.256 -22.061 6.351 1.00 96.75 191 SER A N 1
ATOM 1422 C CA . SER A 1 191 ? -6.034 -23.295 6.149 1.00 96.75 191 SER A CA 1
ATOM 1423 C C . SER A 1 191 ? -6.477 -23.900 7.478 1.00 96.75 191 SER A C 1
ATOM 1425 O O . SER A 1 191 ? -7.632 -24.249 7.607 1.00 96.75 191 SER A O 1
ATOM 1427 N N . SER A 1 192 ? -5.594 -23.962 8.473 1.00 96.25 192 SER A N 1
ATOM 1428 C CA . SER A 1 192 ? -5.922 -24.488 9.802 1.00 96.25 192 SER A CA 1
ATOM 1429 C C . SER A 1 192 ? -6.972 -23.630 10.518 1.00 96.25 192 SER A C 1
ATOM 1431 O O . SER A 1 192 ? -7.886 -24.177 11.113 1.00 96.25 192 SER A O 1
ATOM 1433 N N . LEU A 1 193 ? -6.945 -22.300 10.372 1.00 96.31 193 LEU A N 1
ATOM 1434 C CA . LEU A 1 193 ? -8.035 -21.440 10.861 1.00 96.31 193 LEU A CA 1
ATOM 1435 C C . LEU A 1 193 ? -9.391 -21.790 10.216 1.00 96.31 193 LEU A C 1
ATOM 1437 O O . LEU A 1 193 ? -10.405 -21.837 10.910 1.00 96.31 193 LEU A O 1
ATOM 1441 N N . GLN A 1 194 ? -9.411 -22.068 8.909 1.00 96.75 194 GLN A N 1
ATOM 1442 C CA . GLN A 1 194 ? -10.625 -22.509 8.211 1.00 96.75 194 GLN A CA 1
ATOM 1443 C C . GLN A 1 194 ? -11.072 -23.901 8.674 1.00 96.75 194 GLN A C 1
ATOM 1445 O O . GLN 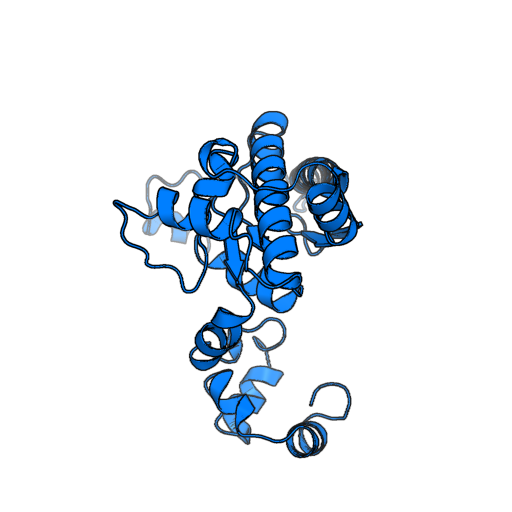A 1 194 ? -12.233 -24.090 9.023 1.00 96.75 194 GLN A O 1
ATOM 1450 N N . ASP A 1 195 ? -10.151 -24.861 8.698 1.00 96.38 195 ASP A N 1
ATOM 1451 C CA . ASP A 1 195 ? -10.451 -26.273 8.931 1.00 96.38 195 ASP A CA 1
ATOM 1452 C C . ASP A 1 195 ? -10.802 -26.554 10.406 1.00 96.38 195 ASP A C 1
ATOM 1454 O O . ASP A 1 195 ? -11.734 -27.309 10.684 1.00 96.38 195 ASP A O 1
ATOM 1458 N N . ASP A 1 196 ? -10.088 -25.930 11.350 1.00 94.62 196 ASP A N 1
ATOM 1459 C CA . ASP A 1 196 ? -10.202 -26.222 12.785 1.00 94.62 196 ASP A CA 1
ATOM 1460 C C . ASP A 1 196 ? -11.240 -25.335 13.488 1.00 94.62 196 ASP A C 1
ATOM 1462 O O . ASP A 1 196 ? -11.905 -25.784 14.425 1.00 94.62 196 ASP A O 1
ATOM 1466 N N . LEU A 1 197 ? -11.381 -24.075 13.055 1.00 94.62 197 LEU A N 1
ATOM 1467 C CA . LEU A 1 197 ? -12.250 -23.080 13.697 1.00 94.62 197 LEU A CA 1
ATOM 1468 C C . LEU A 1 197 ? -13.423 -22.617 12.822 1.00 94.62 197 LEU A C 1
ATOM 1470 O O . LEU A 1 197 ? -14.258 -21.849 13.298 1.00 94.62 197 LEU A O 1
ATOM 1474 N N . GLY A 1 198 ? -13.515 -23.061 11.563 1.00 95.31 198 GLY A N 1
ATOM 1475 C CA . GLY A 1 198 ? -14.577 -22.631 10.645 1.00 95.31 198 GLY A CA 1
ATOM 1476 C C . GLY A 1 198 ? -14.503 -21.146 10.272 1.00 95.31 198 GLY A C 1
ATOM 1477 O O . GLY A 1 198 ? -15.517 -20.551 9.915 1.00 95.31 198 GLY A O 1
ATOM 1478 N N . VAL A 1 199 ? -13.324 -20.532 10.399 1.00 95.69 199 VAL A N 1
ATOM 1479 C CA . VAL A 1 199 ? -13.097 -19.104 10.144 1.00 95.69 199 VAL A CA 1
ATOM 1480 C C . VAL A 1 199 ? -12.904 -18.878 8.652 1.00 95.69 199 VAL A C 1
ATOM 1482 O O . VAL A 1 199 ? -11.856 -19.223 8.109 1.00 95.69 199 VAL A O 1
ATOM 1485 N N . GLU A 1 200 ? -13.853 -18.221 7.991 1.00 95.81 200 GLU A N 1
ATOM 1486 C CA . GLU A 1 200 ? -13.735 -17.884 6.566 1.00 95.81 200 GLU A CA 1
ATOM 1487 C C . GLU A 1 200 ? -13.194 -16.466 6.355 1.00 95.81 200 GLU A C 1
ATOM 1489 O O . GLU A 1 200 ? -12.433 -16.193 5.415 1.00 95.81 200 GLU A O 1
ATOM 1494 N N . THR A 1 201 ? -13.545 -15.558 7.259 1.00 96.62 201 THR A N 1
ATOM 1495 C CA . THR A 1 201 ? -13.208 -14.136 7.220 1.00 96.62 201 THR A CA 1
ATOM 1496 C C . THR A 1 201 ? -12.427 -13.705 8.457 1.00 96.62 201 THR A C 1
ATOM 1498 O O . THR A 1 201 ? -12.435 -14.364 9.493 1.00 96.62 201 THR A O 1
ATOM 1501 N N . ILE A 1 202 ? -11.752 -12.558 8.381 1.00 94.81 202 ILE A N 1
ATOM 1502 C CA . ILE A 1 202 ? -11.126 -11.953 9.564 1.00 94.81 202 ILE A CA 1
ATOM 1503 C C . ILE A 1 202 ? -12.188 -11.491 10.571 1.00 94.81 202 ILE A C 1
ATOM 1505 O O . ILE A 1 202 ? -11.918 -11.498 11.767 1.00 94.81 202 ILE A O 1
ATOM 1509 N N . GLY A 1 203 ? -13.401 -11.150 10.123 1.00 93.75 203 GLY A N 1
ATOM 1510 C CA . GLY A 1 203 ? -14.529 -10.895 11.019 1.00 93.75 203 GLY A CA 1
ATOM 1511 C C . GLY A 1 203 ? -14.846 -12.084 11.924 1.00 93.75 203 GLY A C 1
ATOM 1512 O O . GLY A 1 203 ? -15.050 -11.893 13.120 1.00 93.75 203 GLY A O 1
ATOM 1513 N N . ASP A 1 204 ? -14.798 -13.306 11.387 1.00 94.88 204 ASP A N 1
ATOM 1514 C CA . ASP A 1 204 ? -15.065 -14.525 12.162 1.00 94.88 204 ASP A CA 1
ATOM 1515 C C . ASP A 1 204 ? -14.022 -14.736 13.272 1.00 94.88 204 ASP A C 1
ATOM 1517 O O . ASP A 1 204 ? -14.374 -15.180 14.366 1.00 94.88 204 ASP A O 1
ATOM 1521 N N . LEU A 1 205 ? -12.757 -14.347 13.043 1.00 92.25 205 LEU A N 1
ATOM 1522 C CA . LEU A 1 205 ? -11.695 -14.425 14.061 1.00 92.25 205 LEU A CA 1
ATOM 1523 C C . LEU A 1 205 ? -12.015 -13.600 15.309 1.00 92.25 205 LEU A C 1
ATOM 1525 O O . LEU A 1 205 ? -11.634 -13.997 16.406 1.00 92.25 205 LEU A O 1
ATOM 1529 N N . LEU A 1 206 ? -12.733 -12.483 15.162 1.00 88.88 206 LEU A N 1
ATOM 1530 C CA . LEU A 1 206 ? -13.087 -11.606 16.283 1.00 88.88 206 LEU A CA 1
ATOM 1531 C C . LEU A 1 206 ? -14.078 -12.260 17.260 1.00 88.88 206 LEU A C 1
ATOM 1533 O O . LEU A 1 206 ? -14.278 -11.742 18.356 1.00 88.88 206 LEU A O 1
ATOM 1537 N N . SER A 1 207 ? -14.698 -13.383 16.882 1.00 91.19 207 SER A N 1
ATOM 1538 C CA . SER A 1 207 ? -15.567 -14.159 17.774 1.00 91.19 207 SER A CA 1
ATOM 1539 C C . SER A 1 207 ? -14.802 -15.059 18.757 1.00 91.19 207 SER A C 1
ATOM 1541 O O . SER A 1 207 ? -15.407 -15.599 19.685 1.00 91.19 207 SER A O 1
ATOM 1543 N N . PHE A 1 208 ? -13.482 -15.201 18.589 1.00 94.75 208 PHE A N 1
ATOM 1544 C CA . PHE A 1 208 ? -12.616 -16.004 19.452 1.00 94.75 208 PHE A CA 1
ATOM 1545 C C . PHE A 1 208 ? -11.828 -15.104 20.406 1.00 94.75 208 PHE A C 1
ATOM 1547 O O . PHE A 1 208 ? -11.379 -14.023 20.030 1.00 94.75 208 PHE A O 1
ATOM 1554 N N . THR A 1 209 ? -11.644 -15.551 21.651 1.00 95.81 209 THR A N 1
ATOM 1555 C CA . THR A 1 209 ? -10.804 -14.821 22.608 1.00 95.81 209 THR A CA 1
ATOM 1556 C C . THR A 1 209 ? -9.325 -15.050 22.311 1.00 95.81 209 THR A C 1
ATOM 1558 O O . THR A 1 209 ? -8.953 -16.076 21.735 1.00 95.81 209 THR A O 1
ATOM 1561 N N . GLU A 1 210 ? -8.475 -14.120 22.746 1.00 96.25 210 GLU A N 1
ATOM 1562 C CA . GLU A 1 210 ? -7.018 -14.253 22.641 1.00 96.25 210 GLU A CA 1
ATOM 1563 C C . GLU A 1 210 ? -6.541 -15.560 23.292 1.00 96.25 210 GLU A C 1
ATOM 1565 O O . GLU A 1 210 ? -5.812 -16.332 22.678 1.00 96.25 210 GLU A O 1
ATOM 1570 N N . GLU A 1 211 ? -7.046 -15.895 24.484 1.00 97.12 211 GLU A N 1
ATOM 1571 C CA . GLU A 1 211 ? -6.666 -17.125 25.188 1.00 97.12 211 GLU A CA 1
ATOM 1572 C C . GLU A 1 211 ? -7.025 -18.372 24.378 1.00 97.12 211 GLU A C 1
ATOM 1574 O O . GLU A 1 211 ? -6.265 -19.343 24.358 1.00 97.12 211 GLU A O 1
ATOM 1579 N N . LYS A 1 212 ? -8.172 -18.351 23.683 1.00 95.62 212 LYS A N 1
ATOM 1580 C CA . LYS A 1 212 ? -8.589 -19.477 22.847 1.00 95.62 212 LYS A CA 1
ATOM 1581 C C . LYS A 1 212 ? -7.661 -19.652 21.651 1.00 95.62 212 LYS A C 1
ATOM 1583 O O . LYS A 1 212 ? -7.309 -20.782 21.314 1.00 95.62 212 LYS A O 1
ATOM 1588 N N . LEU A 1 213 ? -7.265 -18.553 21.018 1.00 96.38 213 LEU A N 1
ATOM 1589 C CA . LEU A 1 213 ? -6.333 -18.581 19.897 1.00 96.38 213 LEU A CA 1
ATOM 1590 C C . LEU A 1 213 ? -4.936 -19.020 20.360 1.00 96.38 213 LEU A C 1
ATOM 1592 O O . LEU A 1 213 ? -4.310 -19.849 19.698 1.00 96.38 213 LEU A O 1
ATOM 1596 N N . GLN A 1 214 ? -4.474 -18.558 21.523 1.00 97.38 214 GLN A N 1
ATOM 1597 C CA . GLN A 1 214 ? -3.183 -18.940 22.105 1.00 97.38 214 GLN A CA 1
ATOM 1598 C C . GLN A 1 214 ? -3.129 -20.413 22.510 1.00 97.38 214 GLN A C 1
ATOM 1600 O O . GLN A 1 214 ? -2.094 -21.054 22.329 1.00 97.38 214 GLN A O 1
ATOM 1605 N N . GLU A 1 215 ? -4.229 -20.975 23.015 1.00 95.94 215 GLU A N 1
ATOM 1606 C CA . GLU A 1 215 ? -4.333 -22.406 23.324 1.00 95.94 215 GLU A CA 1
ATOM 1607 C C . GLU A 1 215 ? -4.128 -23.273 22.070 1.00 95.94 215 GLU A C 1
ATOM 1609 O O . GLU A 1 215 ? -3.458 -24.302 22.133 1.00 95.94 215 GLU A O 1
ATOM 1614 N N . GLN A 1 216 ? -4.687 -22.858 20.929 1.00 94.94 216 GLN A N 1
ATOM 1615 C CA . GLN A 1 216 ? -4.647 -23.635 19.684 1.00 94.94 216 GLN A CA 1
ATOM 1616 C C . GLN A 1 216 ? -3.372 -23.394 18.863 1.00 94.94 216 GLN A C 1
ATOM 1618 O O . GLN A 1 216 ? -2.809 -24.333 18.301 1.00 94.94 216 GLN A O 1
ATOM 1623 N N . TYR A 1 217 ? -2.897 -22.147 18.798 1.00 95.19 217 TYR A N 1
ATOM 1624 C CA . TYR A 1 217 ? -1.823 -21.727 17.887 1.00 95.19 217 TYR A CA 1
ATOM 1625 C C . TYR A 1 217 ? -0.540 -21.272 18.595 1.00 95.19 217 TYR A C 1
ATOM 1627 O O . TYR A 1 217 ? 0.478 -21.037 17.940 1.00 95.19 217 TYR A O 1
ATOM 1635 N N . GLY A 1 218 ? -0.552 -21.201 19.927 1.00 96.00 218 GLY A N 1
ATOM 1636 C CA . GLY A 1 218 ? 0.570 -20.775 20.759 1.00 96.00 218 GLY A CA 1
ATOM 1637 C C . GLY A 1 218 ? 0.644 -19.260 20.968 1.00 96.00 218 GLY A C 1
ATOM 1638 O O . GLY A 1 218 ? 0.186 -18.474 20.145 1.00 96.00 218 GLY A O 1
ATOM 1639 N N . VAL A 1 219 ? 1.316 -18.860 22.053 1.00 95.25 219 VAL A N 1
ATOM 1640 C CA . VAL A 1 219 ? 1.363 -17.484 22.605 1.00 95.25 219 VAL A CA 1
ATOM 1641 C C . VAL A 1 219 ? 1.780 -16.394 21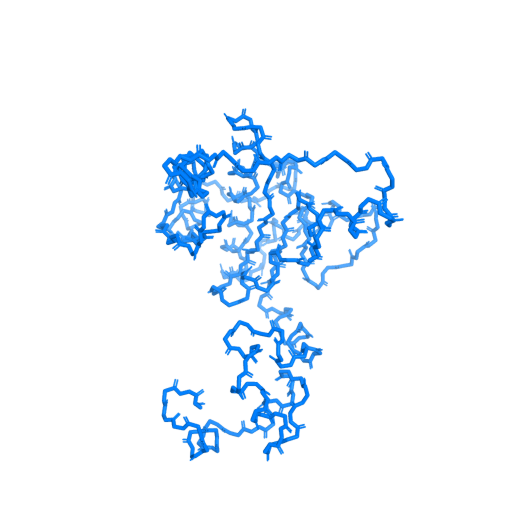.608 1.00 95.25 219 VAL A C 1
ATOM 1643 O O . VAL A 1 219 ? 1.383 -15.249 21.744 1.00 95.25 219 VAL A O 1
ATOM 1646 N N . ASN A 1 220 ? 2.617 -16.717 20.621 1.00 92.44 220 ASN A N 1
ATOM 1647 C CA . ASN A 1 220 ? 3.098 -15.714 19.663 1.00 92.44 220 ASN A CA 1
ATOM 1648 C C . ASN A 1 220 ? 2.186 -15.550 18.437 1.00 92.44 220 ASN A C 1
ATOM 1650 O O . ASN A 1 220 ? 2.370 -14.605 17.675 1.00 92.44 220 ASN A O 1
ATOM 1654 N N . THR A 1 221 ? 1.319 -16.529 18.165 1.00 91.88 221 THR A N 1
ATOM 1655 C CA . THR A 1 221 ? 0.480 -16.568 16.953 1.00 91.88 221 THR A CA 1
ATOM 1656 C C . THR A 1 221 ? -0.983 -16.299 17.266 1.00 91.88 221 THR A C 1
ATOM 1658 O O . THR A 1 221 ? -1.631 -15.622 16.469 1.00 91.88 221 THR A O 1
ATOM 1661 N N . GLY A 1 222 ? -1.482 -16.855 18.373 1.00 89.94 222 GLY A N 1
ATOM 1662 C CA . GLY A 1 222 ? -2.803 -16.548 18.911 1.00 89.94 222 GLY A CA 1
ATOM 1663 C C . GLY A 1 222 ? -2.802 -15.264 19.714 1.00 89.94 222 GLY A C 1
ATOM 1664 O O . GLY A 1 222 ? -3.836 -14.573 19.641 1.00 89.94 222 GLY A O 1
#

Radius of gyration: 20.53 Å; chains: 1; bounding box: 46×51×55 Å

Organism: Zea mays (NCBI:txid4577)